Protein AF-A0AAP0PGC3-F1 (afdb_monomer_lite)

InterPro domains:
  IPR021715 Pre-mRNA-splicing factor SLU7 domain [PF11708] (1-62)
  IPR039974 Pre-mRNA-splicing factor SLU7 [PTHR12942] (1-181)

Sequence (193 aa):
MEKYDNAAAGKNLPQELLLGQTEREVEYDRAGRIIKGQEMLLPRSKYEEDVYINNHTTVWGSWWKDHQWGYKCCKQLIRNSYCTGTAGIEAAEAATDLMKANIARKEATEDNVAPVENKNLATWGSEVPEDLVLDPKKLTESLWKEDERRREERDERKRKYNVKWNDEVTAEDVEAYRMKRIHHDDPMKEFLN

Organism: NCBI:txid152367

Structure (mmCIF, N/CA/C/O backbone):
data_AF-A0AAP0PGC3-F1
#
_entry.id   AF-A0AAP0PGC3-F1
#
loop_
_atom_site.group_PDB
_atom_site.id
_atom_site.type_symbol
_atom_site.label_atom_id
_atom_site.label_alt_id
_atom_site.label_comp_id
_atom_site.label_asym_id
_atom_site.label_entity_id
_atom_site.label_seq_id
_atom_site.pdbx_PDB_ins_code
_atom_site.Cartn_x
_atom_site.Cartn_y
_atom_site.Cartn_z
_atom_site.occupancy
_atom_site.B_iso_or_equiv
_atom_site.auth_seq_id
_atom_site.auth_comp_id
_atom_site.auth_asym_id
_atom_site.auth_atom_id
_atom_site.pdbx_PDB_model_num
ATOM 1 N N . MET A 1 1 ? 6.251 -15.459 39.721 1.00 44.47 1 MET A N 1
ATOM 2 C CA . MET A 1 1 ? 6.133 -15.523 38.245 1.00 44.47 1 MET A CA 1
ATOM 3 C C . MET A 1 1 ? 4.714 -15.194 37.756 1.00 44.47 1 MET A C 1
ATOM 5 O O . MET A 1 1 ? 4.505 -15.150 36.559 1.00 44.47 1 MET A O 1
ATOM 9 N N . GLU A 1 2 ? 3.775 -14.865 38.654 1.00 51.06 2 GLU A N 1
ATOM 10 C CA . GLU A 1 2 ? 2.357 -14.552 38.371 1.00 51.06 2 GLU A CA 1
ATOM 11 C C . GLU A 1 2 ? 2.098 -13.112 37.890 1.00 51.06 2 GLU A C 1
ATOM 13 O O . GLU A 1 2 ? 0.958 -12.690 37.771 1.00 51.06 2 GLU A O 1
ATOM 18 N N . LYS A 1 3 ? 3.150 -12.318 37.656 1.00 50.19 3 LYS A N 1
ATOM 19 C CA . LYS A 1 3 ? 3.027 -10.884 37.337 1.00 50.19 3 LYS A CA 1
ATOM 20 C C . LYS A 1 3 ? 2.800 -10.580 35.855 1.00 50.19 3 LYS A C 1
ATOM 22 O O . LYS A 1 3 ? 2.678 -9.413 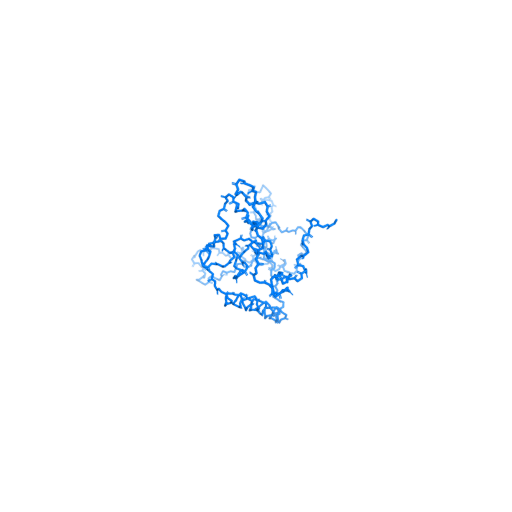35.503 1.00 50.19 3 LYS A O 1
ATOM 27 N N . TYR A 1 4 ? 2.791 -11.602 35.006 1.00 52.53 4 TYR A N 1
ATOM 28 C CA . TYR A 1 4 ? 2.569 -11.454 33.576 1.00 52.53 4 TYR A CA 1
ATOM 29 C C . TYR A 1 4 ? 1.451 -12.402 33.169 1.00 52.53 4 TYR A C 1
ATOM 31 O O . TYR A 1 4 ? 1.618 -13.621 33.215 1.00 52.53 4 TYR A O 1
ATOM 39 N N . ASP A 1 5 ? 0.307 -11.824 32.816 1.00 55.09 5 ASP A N 1
ATOM 40 C CA . ASP A 1 5 ? -0.833 -12.561 32.291 1.00 55.09 5 ASP A CA 1
ATOM 41 C C . ASP A 1 5 ? -0.419 -13.298 31.012 1.00 55.09 5 ASP A C 1
ATOM 43 O O . ASP A 1 5 ? -0.001 -12.701 30.016 1.00 55.09 5 ASP A O 1
ATOM 47 N N . ASN A 1 6 ? -0.514 -14.628 31.039 1.00 56.88 6 ASN A N 1
ATOM 48 C CA . ASN A 1 6 ? -0.280 -15.464 29.869 1.00 56.88 6 ASN A CA 1
ATOM 49 C C . ASN A 1 6 ? -1.463 -15.313 28.904 1.00 56.88 6 ASN A C 1
ATOM 51 O O . ASN A 1 6 ? -2.516 -15.910 29.114 1.00 56.88 6 ASN A O 1
ATOM 55 N N . ALA A 1 7 ? -1.270 -14.590 27.797 1.00 59.22 7 ALA A N 1
ATOM 56 C CA . ALA A 1 7 ? -2.276 -14.413 26.739 1.00 59.22 7 ALA A CA 1
ATOM 57 C C . ALA A 1 7 ? -2.746 -15.729 26.070 1.00 59.22 7 ALA A C 1
ATOM 59 O O . ALA A 1 7 ? -3.712 -15.722 25.310 1.00 59.22 7 ALA A O 1
ATOM 60 N N . ALA A 1 8 ? -2.065 -16.851 26.338 1.00 57.59 8 ALA A N 1
ATOM 61 C CA . ALA A 1 8 ? -2.417 -18.194 25.872 1.00 57.59 8 ALA A CA 1
ATOM 62 C C . ALA A 1 8 ? -3.350 -18.967 26.828 1.00 57.59 8 ALA A C 1
ATOM 64 O O . ALA A 1 8 ? -3.854 -20.026 26.454 1.00 57.59 8 ALA A O 1
ATOM 65 N N . ALA A 1 9 ? -3.581 -18.478 28.052 1.00 64.12 9 ALA A N 1
ATOM 66 C CA . ALA A 1 9 ? -4.574 -19.070 28.939 1.00 64.12 9 ALA A CA 1
ATOM 67 C C . ALA A 1 9 ? -5.975 -18.775 28.377 1.00 64.12 9 ALA A C 1
ATOM 69 O O . ALA A 1 9 ? -6.323 -17.622 28.121 1.00 64.12 9 ALA A O 1
ATOM 70 N N . GLY A 1 10 ? -6.769 -19.822 28.138 1.00 65.56 10 GLY A N 1
ATOM 71 C CA . GLY A 1 10 ? -8.147 -19.672 27.675 1.00 65.56 10 GLY A CA 1
ATOM 72 C C . GLY A 1 10 ? -8.950 -18.773 28.619 1.00 65.56 10 GLY A C 1
ATOM 73 O O . GLY A 1 10 ? -8.696 -18.741 29.822 1.00 65.56 10 GLY A O 1
ATOM 74 N N . LYS A 1 11 ? -9.918 -18.026 28.077 1.00 68.00 11 LYS A N 1
ATOM 75 C CA . LYS A 1 11 ? -10.810 -17.193 28.893 1.00 68.00 11 LYS A CA 1
ATOM 76 C C . LYS A 1 11 ? -11.525 -18.096 29.897 1.00 68.00 11 LYS A C 1
ATOM 78 O O . LYS A 1 11 ? -12.325 -18.938 29.492 1.00 68.00 11 LYS A O 1
ATOM 83 N N . ASN A 1 12 ? -11.226 -17.926 31.183 1.00 73.69 12 ASN A N 1
ATOM 84 C CA . ASN A 1 12 ? -11.937 -18.637 32.237 1.00 73.69 12 ASN A CA 1
ATOM 85 C C . ASN A 1 12 ? -13.420 -18.273 32.140 1.00 73.69 12 ASN A C 1
ATOM 87 O O . ASN A 1 12 ? -13.772 -17.093 32.056 1.00 73.69 12 ASN A O 1
ATOM 91 N N . LEU A 1 13 ? -14.277 -19.293 32.093 1.00 75.44 13 LEU A N 1
ATOM 92 C CA . LEU A 1 13 ? -15.720 -19.092 32.106 1.00 75.44 13 LEU A CA 1
ATOM 93 C C . LEU A 1 13 ? -16.095 -18.317 33.376 1.00 75.44 13 LEU A C 1
ATOM 95 O O . LEU A 1 13 ? -15.505 -18.569 34.432 1.00 75.44 13 LEU A O 1
ATOM 99 N N . PRO A 1 14 ? -17.045 -17.371 33.291 1.00 75.50 14 PRO A N 1
ATOM 100 C CA . PRO A 1 14 ? -17.459 -16.622 34.464 1.00 75.50 14 PRO A CA 1
ATOM 101 C C . PRO A 1 14 ? -17.998 -17.595 35.515 1.00 75.50 14 PRO A C 1
ATOM 103 O O . PRO A 1 14 ? -18.684 -18.569 35.195 1.00 75.50 14 PRO A O 1
ATOM 106 N N . GLN A 1 15 ? -17.672 -17.328 36.776 1.00 72.75 15 GLN A N 1
ATOM 107 C CA . GLN A 1 15 ? -17.947 -18.241 37.885 1.00 72.75 15 GLN A CA 1
ATOM 108 C C . GLN A 1 15 ? -19.444 -18.556 38.046 1.00 72.75 15 GLN A C 1
ATOM 110 O O . GLN A 1 15 ? -19.791 -19.647 38.479 1.00 72.75 15 GLN A O 1
ATOM 115 N N . GLU A 1 16 ? -20.323 -17.656 37.606 1.00 76.00 16 GLU A N 1
ATOM 116 C CA . GLU A 1 16 ? -21.779 -17.852 37.548 1.00 76.00 16 GLU A CA 1
ATOM 117 C C . GLU A 1 16 ? -22.187 -19.006 36.623 1.00 76.00 16 GLU A C 1
ATOM 119 O O . GLU A 1 16 ? -23.030 -19.824 36.981 1.00 76.00 16 GLU A O 1
ATOM 124 N N . LEU A 1 17 ? -21.548 -19.121 35.453 1.00 77.81 17 LEU A N 1
ATOM 125 C CA . LEU A 1 17 ? -21.771 -20.227 34.515 1.00 77.81 17 LEU A CA 1
ATOM 126 C C . LEU A 1 17 ? -21.176 -21.536 35.035 1.00 77.81 17 LEU A C 1
ATOM 128 O O . LEU A 1 17 ? -21.732 -22.600 34.780 1.00 77.81 17 LEU A O 1
ATOM 132 N N . LEU A 1 18 ? -20.056 -21.461 35.759 1.00 79.50 18 LEU A N 1
ATOM 133 C CA . LEU A 1 18 ? -19.415 -22.631 36.359 1.00 79.50 18 LEU A CA 1
ATOM 134 C C . LEU A 1 18 ? -20.246 -23.199 37.520 1.00 79.50 18 LEU A C 1
ATOM 136 O O . LEU A 1 18 ? -20.369 -24.413 37.656 1.00 79.50 18 LEU A O 1
ATOM 140 N N . LEU A 1 19 ? -20.787 -22.319 38.366 1.00 80.44 19 LEU A N 1
ATOM 141 C CA . LEU A 1 19 ? -21.461 -22.678 39.613 1.00 80.44 19 LEU A CA 1
ATOM 142 C C . LEU A 1 19 ? -22.989 -22.782 39.460 1.00 80.44 19 LEU A C 1
ATOM 144 O O . LEU A 1 19 ? -23.656 -23.281 40.362 1.00 80.44 19 LEU A O 1
ATOM 148 N N . GLY A 1 20 ? -23.550 -22.321 38.334 1.00 82.81 20 GLY A N 1
ATOM 149 C CA . GLY A 1 20 ? -24.993 -22.328 38.068 1.00 82.81 20 GLY A CA 1
ATOM 150 C C . GLY A 1 20 ? -25.798 -21.420 39.003 1.00 82.81 20 GLY A C 1
ATOM 151 O O . GLY A 1 20 ? -27.013 -21.568 39.108 1.00 82.81 20 GLY A O 1
ATOM 152 N N . GLN A 1 21 ? -25.125 -20.508 39.705 1.00 82.88 21 GLN A N 1
ATOM 153 C CA . GLN A 1 21 ? -25.721 -19.577 40.656 1.00 82.88 21 GLN A CA 1
ATOM 154 C C . GLN A 1 21 ? -25.798 -18.187 40.025 1.00 82.88 21 GLN A C 1
ATOM 156 O O . GLN A 1 21 ? -24.807 -17.688 39.493 1.00 82.88 21 GLN A O 1
ATOM 161 N N . THR A 1 22 ? -26.974 -17.562 40.096 1.00 79.56 22 THR A N 1
ATOM 162 C CA . THR A 1 22 ? -27.217 -16.195 39.598 1.00 79.56 22 THR A CA 1
ATOM 163 C C . THR A 1 22 ? -27.162 -15.139 40.701 1.00 79.56 22 THR A C 1
ATOM 165 O O . THR A 1 22 ? -27.243 -13.947 40.418 1.00 79.56 22 THR A O 1
ATOM 168 N N . GLU A 1 23 ? -27.078 -15.558 41.963 1.00 81.00 23 GLU A N 1
ATOM 169 C CA . GLU A 1 23 ? -27.060 -14.664 43.119 1.00 81.00 23 GLU A CA 1
ATOM 170 C C . GLU A 1 23 ? -25.621 -14.271 43.459 1.00 81.00 23 GLU A C 1
ATOM 172 O O . GLU A 1 23 ? -24.737 -15.122 43.564 1.00 81.00 23 GLU A O 1
ATOM 177 N N . ARG A 1 24 ? -25.384 -12.970 43.652 1.00 76.19 24 ARG A N 1
ATOM 178 C CA . ARG A 1 24 ? -24.118 -12.452 44.175 1.00 76.19 24 ARG A CA 1
ATOM 179 C C . ARG A 1 24 ? -24.321 -11.919 45.577 1.00 76.19 24 ARG A C 1
ATOM 181 O O . ARG A 1 24 ? -25.131 -11.022 45.798 1.00 76.19 24 ARG A O 1
ATOM 188 N N . GLU A 1 25 ? -23.546 -12.453 46.506 1.00 81.38 25 GLU A N 1
ATOM 189 C CA . GLU A 1 25 ? -23.506 -11.968 47.877 1.00 81.38 25 GLU A CA 1
ATOM 190 C C . GLU A 1 25 ? -22.765 -10.624 47.942 1.00 81.38 25 GLU A C 1
ATOM 192 O O . GLU A 1 25 ? -21.624 -10.500 47.486 1.00 81.38 25 GLU A O 1
ATOM 197 N N . VAL A 1 26 ? -23.426 -9.611 48.509 1.00 87.62 26 VAL A N 1
ATOM 198 C CA . VAL A 1 26 ? -22.846 -8.295 48.796 1.00 87.62 26 VAL A CA 1
ATOM 199 C C . VAL A 1 26 ? -22.901 -8.088 50.303 1.00 87.62 26 VAL A C 1
ATOM 201 O O . VAL A 1 26 ? -23.979 -7.996 50.889 1.00 87.62 26 VAL A O 1
ATOM 204 N N . GLU A 1 27 ? -21.737 -8.029 50.940 1.00 88.06 27 GLU A N 1
ATOM 205 C CA . GLU A 1 27 ? -21.638 -7.830 52.386 1.00 88.06 27 GLU A CA 1
ATOM 206 C C . GLU A 1 27 ? -21.577 -6.325 52.691 1.00 88.06 27 GLU A C 1
ATOM 208 O O . GLU A 1 27 ? -20.737 -5.602 52.141 1.00 88.06 27 GLU A O 1
ATOM 213 N N . TYR A 1 28 ? -22.449 -5.853 53.587 1.00 87.62 28 TYR A N 1
ATOM 214 C CA . TYR A 1 28 ? -22.519 -4.452 54.010 1.00 87.62 28 TYR A CA 1
ATOM 215 C C . TYR A 1 28 ? -21.972 -4.266 55.431 1.00 87.62 28 TYR A C 1
ATOM 217 O O . TYR A 1 28 ? -22.284 -5.026 56.346 1.00 87.62 28 TYR A O 1
ATOM 225 N N . ASP A 1 29 ? -21.201 -3.200 55.627 1.00 88.38 29 ASP A N 1
ATOM 226 C CA . ASP A 1 29 ? -20.835 -2.664 56.937 1.00 88.38 29 ASP A CA 1
ATOM 227 C C . ASP A 1 29 ? -22.096 -2.198 57.691 1.00 88.38 29 ASP A C 1
ATOM 229 O O . ASP A 1 29 ? -23.115 -1.864 57.084 1.00 88.38 29 ASP A O 1
ATOM 233 N N . ARG A 1 30 ? -22.019 -2.057 59.019 1.00 86.12 30 ARG A N 1
ATOM 234 C CA . ARG A 1 30 ? -23.108 -1.507 59.853 1.00 86.12 30 ARG A CA 1
ATOM 235 C C . ARG A 1 30 ? -23.523 -0.092 59.422 1.00 86.12 30 ARG A C 1
ATOM 237 O O . ARG A 1 30 ? -24.641 0.335 59.693 1.00 86.12 30 ARG A O 1
ATOM 244 N N . ALA A 1 31 ? -22.622 0.625 58.751 1.00 88.88 31 ALA A N 1
ATOM 245 C CA . ALA A 1 31 ? -22.853 1.938 58.151 1.00 88.88 31 ALA A CA 1
ATOM 246 C C . ALA A 1 31 ? -23.404 1.889 56.705 1.00 88.88 31 ALA A C 1
ATOM 248 O O . ALA A 1 31 ? -23.543 2.936 56.080 1.00 88.88 31 ALA A O 1
ATOM 249 N N . GLY A 1 32 ? -23.678 0.702 56.149 1.00 86.19 32 GLY A N 1
ATOM 250 C CA . GLY A 1 32 ? -24.209 0.514 54.794 1.00 86.19 32 GLY A CA 1
ATOM 251 C C . GLY A 1 32 ? -23.176 0.595 53.662 1.00 86.19 32 GLY A C 1
ATOM 252 O O . GLY A 1 32 ? -23.555 0.643 52.496 1.00 86.19 32 GLY A O 1
ATOM 25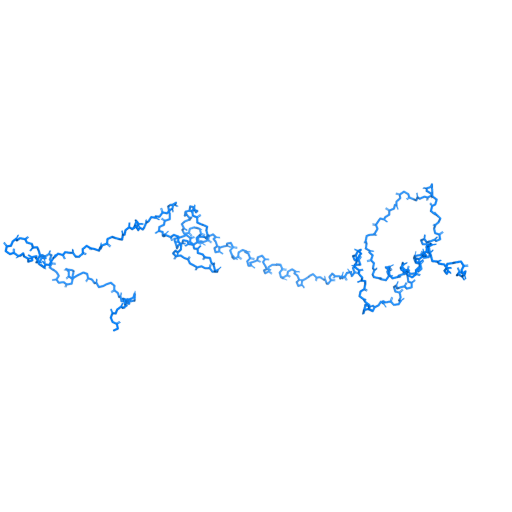3 N N . ARG A 1 33 ? -21.871 0.617 53.968 1.00 84.62 33 ARG A N 1
ATOM 254 C CA . ARG A 1 33 ? -20.802 0.568 52.951 1.00 84.62 33 ARG A CA 1
ATOM 255 C C . ARG A 1 33 ? -20.546 -0.869 52.520 1.00 84.62 33 ARG A C 1
ATOM 257 O O . ARG A 1 33 ? -20.500 -1.751 53.366 1.00 84.62 33 ARG A O 1
ATOM 264 N N . ILE A 1 34 ? -20.337 -1.094 51.230 1.00 85.44 34 ILE A N 1
ATOM 265 C CA . ILE A 1 34 ? -20.052 -2.427 50.695 1.00 85.44 34 ILE A CA 1
ATOM 266 C C . ILE A 1 34 ? -18.613 -2.812 51.063 1.00 85.44 34 ILE A C 1
ATOM 268 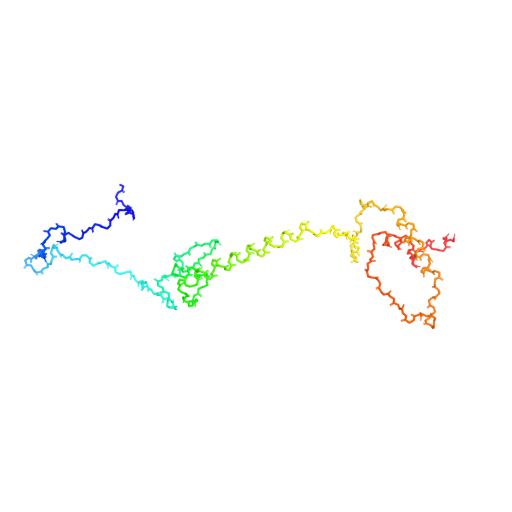O O . ILE A 1 34 ? -17.680 -2.073 50.758 1.00 85.44 34 ILE A O 1
ATOM 272 N N . ILE A 1 35 ? -18.437 -3.950 51.734 1.00 82.88 35 ILE A N 1
ATOM 273 C CA . ILE A 1 35 ? -17.122 -4.494 52.114 1.00 82.88 35 ILE A CA 1
ATOM 274 C C . ILE A 1 35 ? -16.669 -5.536 51.086 1.00 82.88 35 ILE A C 1
ATOM 276 O O . ILE A 1 35 ? -15.490 -5.610 50.742 1.00 82.88 35 ILE A O 1
ATOM 280 N N . LYS A 1 36 ? -17.611 -6.333 50.573 1.00 80.56 36 LYS A N 1
ATOM 281 C CA . LYS A 1 36 ? -17.343 -7.467 49.688 1.00 80.56 36 LYS A CA 1
ATOM 282 C C . LYS A 1 36 ? -18.444 -7.584 48.642 1.00 80.56 36 LYS A C 1
ATOM 284 O O . LYS A 1 36 ? -19.594 -7.259 48.918 1.00 80.56 36 LYS A O 1
ATOM 289 N N . GLY A 1 37 ? -18.080 -8.031 47.444 1.00 76.19 37 GLY A N 1
ATOM 290 C CA . GLY A 1 37 ? -19.014 -8.167 46.322 1.00 76.19 37 GLY A CA 1
ATOM 291 C C . GLY A 1 37 ? -19.175 -6.901 45.475 1.00 76.19 37 GLY A C 1
ATOM 292 O O . GLY A 1 37 ? -19.947 -6.910 44.520 1.00 76.19 37 GLY A O 1
ATOM 293 N N . GLN A 1 38 ? -18.431 -5.826 45.766 1.00 75.31 38 GLN A N 1
ATOM 294 C CA . GLN A 1 38 ? -18.362 -4.689 44.852 1.00 75.31 38 GLN A CA 1
ATOM 295 C C . GLN A 1 38 ? -17.578 -5.093 43.601 1.00 75.31 38 GLN A C 1
ATOM 297 O O . GLN A 1 38 ? -16.406 -5.463 43.691 1.00 75.31 38 GLN A O 1
ATOM 302 N N . GLU A 1 39 ? -18.224 -5.019 42.435 1.00 70.56 39 GLU A N 1
ATOM 303 C CA . GLU A 1 39 ? -17.529 -5.195 41.165 1.00 70.56 39 GLU A CA 1
ATOM 304 C C . GLU A 1 39 ? -16.403 -4.168 41.068 1.00 70.56 39 GLU A C 1
ATOM 306 O O . GLU A 1 39 ? -16.617 -2.956 41.194 1.00 70.56 39 GLU A O 1
ATOM 311 N N . MET A 1 40 ? -15.185 -4.660 40.853 1.00 72.00 40 MET A N 1
ATOM 312 C CA . MET A 1 40 ? -14.070 -3.794 40.523 1.00 72.00 40 MET A CA 1
ATOM 313 C C . MET A 1 40 ? -14.330 -3.172 39.155 1.00 72.00 40 MET A C 1
ATOM 315 O O . MET A 1 40 ? -14.096 -3.793 38.120 1.00 72.00 40 MET A O 1
ATOM 319 N N . LEU A 1 41 ? -14.806 -1.929 39.151 1.00 73.31 41 LEU A N 1
ATOM 320 C CA . LEU A 1 41 ? -14.803 -1.112 37.949 1.00 73.31 41 LEU A CA 1
ATOM 321 C C . LEU A 1 41 ? -13.344 -0.909 37.536 1.00 73.31 41 LEU A C 1
ATOM 323 O O . LEU A 1 41 ? -12.560 -0.331 38.290 1.00 73.31 41 LEU A O 1
ATOM 327 N N . LEU A 1 42 ? -12.980 -1.400 36.350 1.00 77.31 42 LEU A N 1
ATOM 328 C CA . LEU A 1 42 ? -11.688 -1.108 35.737 1.00 77.31 42 LEU A CA 1
ATOM 329 C C . LEU A 1 42 ? -11.559 0.419 35.617 1.00 77.31 42 LEU A C 1
ATOM 331 O O . LEU A 1 42 ? -12.376 1.039 34.926 1.00 77.31 42 LEU A O 1
ATOM 335 N N . PRO A 1 43 ? -10.589 1.048 36.306 1.00 79.56 43 PRO A N 1
ATOM 336 C CA . PRO A 1 43 ? -10.418 2.488 36.237 1.00 79.56 43 PRO A CA 1
ATOM 337 C C . PRO A 1 43 ? -10.116 2.883 34.794 1.00 79.56 43 PRO A C 1
ATOM 339 O O . PRO A 1 43 ? -9.144 2.406 34.211 1.00 79.56 43 PRO A O 1
ATOM 342 N N . ARG A 1 44 ? -10.939 3.762 34.216 1.00 79.31 44 ARG A N 1
ATOM 343 C CA . ARG A 1 44 ? -10.628 4.367 32.919 1.00 79.31 44 ARG A CA 1
ATOM 344 C C . ARG A 1 44 ? -9.380 5.230 33.064 1.00 79.31 44 ARG A C 1
ATOM 346 O O . ARG A 1 44 ? -9.249 5.967 34.045 1.00 79.31 44 ARG A O 1
ATOM 353 N N . SER A 1 45 ? -8.465 5.139 32.104 1.00 83.56 45 SER A N 1
ATOM 354 C CA . SER A 1 45 ? -7.312 6.031 32.083 1.00 83.56 45 SER A CA 1
ATOM 355 C C . SER A 1 45 ? -7.753 7.477 31.799 1.00 83.56 45 SER A C 1
ATOM 357 O O . SER A 1 45 ? -8.888 7.750 31.409 1.00 83.56 45 SER A O 1
ATOM 359 N N . LYS A 1 46 ? -6.857 8.441 32.046 1.00 86.44 46 LYS A N 1
ATOM 360 C CA . LYS A 1 46 ? -7.118 9.880 31.845 1.00 86.44 46 LYS A CA 1
ATOM 361 C C . LYS A 1 46 ? -7.464 10.229 30.389 1.00 86.44 46 LYS A C 1
ATOM 363 O O . LYS A 1 46 ? -8.045 11.284 30.144 1.00 86.44 46 LYS A O 1
ATOM 368 N N . TYR A 1 47 ? -7.053 9.394 29.441 1.00 81.44 47 TYR A N 1
ATOM 369 C CA . TYR A 1 47 ? -7.226 9.631 28.016 1.00 81.44 47 TYR A CA 1
ATOM 370 C C . TYR A 1 47 ? -8.360 8.763 27.486 1.00 81.44 47 TYR A C 1
ATOM 372 O O . TYR A 1 47 ? -8.539 7.633 27.929 1.00 81.44 47 TYR A O 1
ATOM 380 N N . GLU A 1 48 ? -9.127 9.298 26.540 1.00 77.38 48 GLU A N 1
ATOM 381 C CA . GLU A 1 48 ? -10.152 8.523 25.849 1.00 77.38 48 GLU A CA 1
ATOM 382 C C . GLU A 1 48 ? -9.473 7.407 25.050 1.00 77.38 48 GLU A C 1
ATOM 384 O O . GLU A 1 48 ? -8.740 7.648 24.089 1.00 77.38 48 GLU A O 1
ATOM 389 N N . GLU A 1 49 ? -9.668 6.177 25.510 1.00 75.88 49 GLU A N 1
ATOM 390 C CA . GLU A 1 49 ? -9.223 4.974 24.820 1.00 75.88 49 GLU A CA 1
ATOM 391 C C . GLU A 1 49 ? -10.164 4.681 23.643 1.00 75.88 49 GLU A C 1
ATOM 393 O O . GLU A 1 49 ? -11.296 5.165 23.597 1.00 75.88 49 GLU A O 1
ATOM 398 N N . ASP A 1 50 ? -9.683 3.910 22.667 1.00 76.88 50 ASP A N 1
ATOM 399 C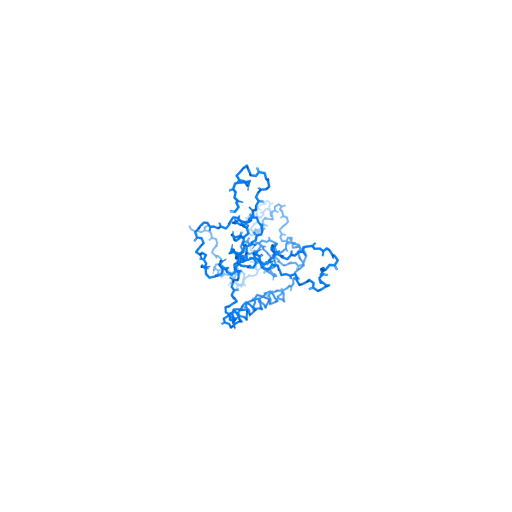 CA . ASP A 1 50 ? -10.491 3.444 21.530 1.00 76.88 50 ASP A CA 1
ATOM 400 C C . ASP A 1 50 ? -11.087 4.543 20.627 1.00 76.88 50 ASP A C 1
ATOM 402 O O . ASP A 1 50 ? -12.107 4.352 19.964 1.00 76.88 50 ASP A O 1
ATOM 406 N N . VAL A 1 51 ? -10.412 5.691 20.517 1.00 80.19 51 VAL A N 1
ATOM 407 C CA . VAL A 1 51 ? -10.760 6.708 19.514 1.00 80.19 51 VAL A CA 1
ATOM 408 C C . VAL A 1 51 ? -10.309 6.236 18.132 1.00 80.19 51 VAL A C 1
ATOM 410 O O . VAL A 1 51 ? -9.148 6.386 17.734 1.00 80.19 51 VAL A O 1
ATOM 413 N N . TYR A 1 52 ? -11.240 5.654 17.379 1.00 85.88 52 TYR A N 1
ATOM 414 C CA . TYR A 1 52 ? -10.982 5.228 16.011 1.00 85.88 52 TYR A CA 1
ATOM 415 C C . TYR A 1 52 ? -11.198 6.365 15.014 1.00 85.88 52 TYR A C 1
ATOM 417 O O . TYR A 1 52 ? -12.245 7.005 14.954 1.00 85.88 52 TYR A O 1
ATOM 425 N N . ILE A 1 53 ? -10.184 6.600 14.190 1.00 86.56 53 ILE A N 1
ATOM 426 C CA . ILE A 1 53 ? -10.206 7.629 13.151 1.00 86.56 53 ILE A CA 1
ATOM 427 C C . ILE A 1 53 ? -10.811 7.016 11.883 1.00 86.56 53 ILE A C 1
ATOM 429 O O . ILE A 1 53 ? -10.518 5.867 11.577 1.00 86.56 53 ILE A O 1
ATOM 433 N N . ASN A 1 54 ? -11.624 7.764 11.131 1.00 85.12 54 ASN A N 1
ATOM 434 C CA . ASN A 1 54 ? -12.050 7.439 9.757 1.00 85.12 54 ASN A CA 1
ATOM 435 C C . ASN A 1 54 ? -12.562 5.999 9.534 1.00 85.12 54 ASN A C 1
ATOM 437 O O . ASN A 1 54 ? -12.192 5.337 8.560 1.00 85.12 54 ASN A O 1
ATOM 441 N N . ASN A 1 55 ? -13.447 5.540 10.428 1.00 87.31 55 ASN A N 1
ATOM 442 C CA . ASN A 1 55 ? -14.132 4.241 10.361 1.00 87.31 55 ASN A CA 1
ATOM 443 C C . ASN A 1 55 ? -13.193 3.016 10.417 1.00 87.31 55 ASN A C 1
ATOM 445 O O . ASN A 1 55 ? -13.513 1.939 9.915 1.00 87.31 55 ASN A O 1
ATOM 449 N N . HIS A 1 56 ? -12.010 3.183 11.010 1.00 89.00 56 HIS A N 1
ATOM 450 C CA . HIS A 1 56 ? -11.163 2.061 11.415 1.00 89.00 56 HIS A CA 1
ATOM 451 C C . HIS A 1 56 ? -11.741 1.378 12.664 1.00 89.00 56 HIS A C 1
ATOM 453 O O . HIS A 1 56 ? -12.466 1.997 13.432 1.00 89.00 56 HIS A O 1
ATOM 459 N N . THR A 1 57 ? -11.418 0.102 12.893 1.00 89.56 57 THR A N 1
ATOM 460 C CA . THR A 1 57 ? -11.796 -0.627 14.129 1.00 89.56 57 THR A CA 1
ATOM 461 C C . THR A 1 57 ? -10.626 -0.802 15.093 1.00 89.56 57 THR A C 1
ATOM 463 O O . THR A 1 57 ? -10.748 -1.430 16.139 1.00 89.56 57 THR A O 1
ATOM 466 N N . THR A 1 58 ? -9.453 -0.296 14.713 1.00 89.75 58 THR A N 1
ATOM 467 C CA . THR A 1 58 ? -8.213 -0.421 15.479 1.00 89.75 58 THR A CA 1
ATOM 468 C C . THR A 1 58 ? -7.463 0.898 15.448 1.00 89.75 58 THR A C 1
ATOM 470 O O . THR A 1 58 ? -7.538 1.638 14.466 1.00 89.75 58 THR A O 1
ATOM 473 N N . VAL A 1 59 ? -6.735 1.202 16.519 1.00 90.50 59 VAL A N 1
ATOM 474 C CA . VAL A 1 59 ? -5.944 2.433 16.624 1.00 90.50 59 VAL A CA 1
ATOM 475 C C . VAL A 1 59 ? -4.732 2.368 15.687 1.00 90.50 59 VAL A C 1
ATOM 477 O O . VAL A 1 59 ? -4.211 1.293 15.376 1.00 90.50 59 VAL A O 1
ATOM 480 N N . TRP A 1 60 ? -4.274 3.527 15.219 1.00 89.75 60 TRP A N 1
ATOM 481 C CA . TRP A 1 60 ? -3.027 3.651 14.464 1.00 89.75 60 TRP A CA 1
ATOM 482 C C . TRP A 1 60 ? -1.835 3.115 15.271 1.00 89.75 60 TRP A C 1
ATOM 484 O O . TRP A 1 60 ? -1.689 3.455 16.441 1.00 89.75 60 TRP A O 1
ATOM 494 N N . GLY A 1 61 ? -0.975 2.304 14.652 1.00 90.62 61 GLY A N 1
ATOM 495 C CA . GLY A 1 61 ? 0.143 1.644 15.341 1.00 90.62 61 GLY A CA 1
ATOM 496 C C . GLY A 1 61 ? -0.199 0.259 15.898 1.00 90.62 61 GLY A C 1
ATOM 497 O O . GLY A 1 61 ? 0.659 -0.407 16.462 1.00 90.62 61 GLY A O 1
ATOM 498 N N . SER A 1 62 ? -1.429 -0.218 15.693 1.00 91.06 62 SER A N 1
ATOM 499 C CA . SER A 1 62 ? -1.822 -1.600 16.005 1.00 91.06 62 SER A CA 1
ATOM 500 C C . SER A 1 62 ? -1.222 -2.649 15.055 1.00 91.06 62 SER A C 1
ATOM 502 O O . SER A 1 62 ? -1.348 -3.848 15.311 1.00 91.06 62 SER A O 1
ATOM 504 N N . TRP A 1 63 ? -0.585 -2.222 13.960 1.00 92.00 63 TRP A N 1
ATOM 505 C CA . TRP A 1 63 ? 0.054 -3.076 12.960 1.00 92.00 63 TRP A CA 1
ATOM 506 C C . TRP A 1 63 ? 1.448 -2.559 12.598 1.00 92.00 63 TRP A C 1
ATOM 508 O O . TRP A 1 63 ? 1.640 -1.351 12.475 1.00 92.00 63 TRP A O 1
ATOM 518 N N . TRP A 1 64 ? 2.399 -3.470 12.393 1.00 92.75 64 TRP A N 1
ATOM 519 C CA . TRP A 1 64 ? 3.777 -3.170 11.998 1.00 92.75 64 TRP A CA 1
ATOM 520 C C . TRP A 1 64 ? 4.215 -4.104 10.874 1.00 92.75 64 TRP A C 1
ATOM 522 O O . TRP A 1 64 ? 4.044 -5.320 10.978 1.00 92.75 64 TRP A O 1
ATOM 532 N N . LYS A 1 65 ? 4.786 -3.543 9.808 1.00 90.62 65 LYS A N 1
ATOM 533 C CA . LYS A 1 65 ? 5.393 -4.297 8.706 1.00 90.62 65 LYS A CA 1
ATOM 534 C C . LYS A 1 65 ? 6.487 -3.450 8.058 1.00 90.62 65 LYS A C 1
ATOM 536 O O . LYS A 1 65 ? 6.289 -2.256 7.883 1.00 90.62 65 LYS A O 1
ATOM 541 N N . ASP A 1 66 ? 7.621 -4.058 7.711 1.00 90.69 66 ASP A N 1
ATOM 542 C CA . ASP A 1 66 ? 8.701 -3.441 6.920 1.00 90.69 66 ASP A CA 1
ATOM 543 C C . ASP A 1 66 ? 9.101 -2.025 7.382 1.00 90.69 66 ASP A C 1
ATOM 545 O O . ASP A 1 66 ? 9.190 -1.092 6.591 1.00 90.69 66 ASP A O 1
ATOM 549 N N . HIS A 1 67 ? 9.349 -1.859 8.685 1.00 92.38 67 HIS A N 1
ATOM 550 C CA . HIS A 1 67 ? 9.716 -0.577 9.307 1.00 92.38 67 HIS A CA 1
ATOM 551 C C . HIS A 1 67 ? 8.630 0.512 9.285 1.00 92.38 67 HIS A C 1
ATOM 553 O O . HIS A 1 67 ? 8.921 1.691 9.495 1.00 92.38 67 HIS A O 1
ATOM 559 N N . GLN A 1 68 ? 7.373 0.133 9.067 1.00 93.50 68 GLN A N 1
ATOM 560 C CA . GLN A 1 68 ? 6.251 1.056 8.991 1.00 93.50 68 GLN A CA 1
ATOM 561 C C . GLN A 1 68 ? 5.088 0.612 9.884 1.00 93.50 68 GLN A C 1
ATOM 563 O O . GLN A 1 68 ? 4.737 -0.568 9.972 1.00 93.50 68 GLN A O 1
ATOM 568 N N . TRP A 1 69 ? 4.478 1.593 10.555 1.00 93.75 69 TRP A N 1
ATOM 569 C CA . TRP A 1 69 ? 3.286 1.406 11.380 1.00 93.75 69 TRP A CA 1
ATOM 570 C C . TRP A 1 69 ? 2.019 1.595 10.548 1.00 93.75 69 TRP A C 1
ATOM 572 O O . TRP A 1 69 ? 1.978 2.416 9.634 1.00 93.75 69 TRP A O 1
ATOM 582 N N . GLY A 1 70 ? 0.968 0.863 10.901 1.00 93.25 70 GLY A N 1
ATOM 583 C CA . GLY A 1 70 ? -0.323 0.928 10.235 1.00 93.25 70 GLY A CA 1
ATOM 584 C C . GLY A 1 70 ? -1.493 0.546 11.136 1.00 93.25 70 GLY A C 1
ATOM 585 O O . GLY A 1 70 ? -1.354 0.385 12.353 1.00 93.25 70 GLY A O 1
ATOM 586 N N . TYR A 1 71 ? -2.660 0.393 10.516 1.00 92.94 71 TYR A N 1
ATOM 587 C CA . TYR A 1 71 ? -3.881 -0.094 11.163 1.00 92.94 71 TYR A CA 1
ATOM 588 C C . TYR A 1 71 ? -4.017 -1.614 11.017 1.00 92.94 71 TYR A C 1
ATOM 590 O O . TYR A 1 71 ? -3.884 -2.135 9.912 1.00 92.94 71 TYR A O 1
ATOM 598 N N . LYS A 1 72 ? -4.356 -2.341 12.086 1.00 91.81 72 LYS A N 1
ATOM 599 C CA . LYS A 1 72 ? -4.543 -3.805 12.042 1.00 91.81 72 LYS A CA 1
ATOM 600 C C . LYS A 1 72 ? -5.771 -4.237 11.241 1.00 91.81 72 LYS A C 1
ATOM 602 O O . LYS A 1 72 ? -5.733 -5.286 10.609 1.00 91.81 72 LYS A O 1
ATOM 607 N N . CYS A 1 73 ? -6.837 -3.441 11.235 1.00 90.12 73 CYS A N 1
ATOM 608 C CA . CYS A 1 73 ? -8.073 -3.760 10.514 1.00 90.12 73 CYS A CA 1
ATOM 609 C C . CYS A 1 73 ? -7.907 -3.824 8.990 1.00 90.12 73 CYS A C 1
ATOM 611 O O . CYS A 1 73 ? -8.443 -4.727 8.359 1.00 90.12 73 CYS A O 1
ATOM 613 N N . CYS A 1 74 ? -7.157 -2.882 8.416 1.00 89.12 74 CYS A N 1
ATOM 614 C CA . CYS A 1 74 ? -7.040 -2.696 6.967 1.00 89.12 74 CYS A CA 1
ATOM 615 C C . CYS A 1 74 ? -5.591 -2.855 6.449 1.00 89.12 74 CYS A C 1
ATOM 617 O O . CYS A 1 74 ? -5.351 -2.740 5.252 1.00 89.12 74 CYS A O 1
ATOM 619 N N . LYS A 1 75 ? -4.607 -3.078 7.340 1.00 90.25 75 LYS A N 1
ATOM 620 C CA . LYS A 1 75 ? -3.149 -3.099 7.065 1.00 90.25 75 LYS A CA 1
ATOM 621 C C . LYS A 1 75 ? -2.623 -1.856 6.320 1.00 90.25 75 LYS A C 1
ATOM 623 O O . LYS A 1 75 ? -1.548 -1.890 5.729 1.00 90.25 75 LYS A O 1
ATOM 628 N N . GLN A 1 76 ? -3.363 -0.747 6.356 1.00 89.44 76 GLN A N 1
ATOM 629 C CA . GLN A 1 76 ? -2.978 0.507 5.711 1.00 89.44 76 GLN A CA 1
ATOM 630 C C . GLN A 1 76 ? -1.858 1.202 6.485 1.00 89.44 76 GLN A C 1
ATOM 632 O O . GLN A 1 76 ? -1.908 1.298 7.711 1.00 89.44 76 GLN A O 1
ATOM 637 N N . LEU A 1 77 ? -0.893 1.734 5.735 1.00 91.56 77 LEU A N 1
ATOM 638 C CA . LEU A 1 77 ? 0.343 2.362 6.218 1.00 91.56 77 LEU A CA 1
ATOM 639 C C . LEU A 1 77 ? 0.279 3.897 6.184 1.00 91.56 77 LEU A C 1
ATOM 641 O O . LEU A 1 77 ? 1.281 4.570 6.404 1.00 91.56 77 LEU A O 1
ATOM 645 N N . ILE A 1 78 ? -0.898 4.473 5.912 1.00 90.94 78 ILE A N 1
ATOM 646 C CA . ILE A 1 78 ? -1.118 5.925 5.866 1.00 90.94 78 ILE A CA 1
ATOM 647 C C . ILE A 1 78 ? -2.073 6.324 6.988 1.00 90.94 78 ILE A C 1
ATOM 649 O O . ILE A 1 78 ? -3.217 5.861 7.036 1.00 90.94 78 ILE A O 1
ATOM 653 N N . ARG A 1 79 ? -1.618 7.215 7.873 1.00 89.50 79 ARG A N 1
ATOM 654 C CA . ARG A 1 79 ? -2.420 7.729 8.988 1.00 89.50 79 ARG A CA 1
ATOM 655 C C . ARG A 1 79 ? -3.574 8.587 8.464 1.00 89.50 79 ARG A C 1
ATOM 657 O O . ARG A 1 79 ? -3.390 9.352 7.523 1.00 89.50 79 ARG A O 1
ATOM 664 N N . ASN A 1 80 ? -4.745 8.485 9.094 1.00 89.94 80 ASN A N 1
ATOM 665 C CA . ASN A 1 80 ? -5.981 9.182 8.706 1.00 89.94 80 ASN A CA 1
ATOM 666 C C . ASN A 1 80 ? -6.527 8.794 7.314 1.00 89.94 80 ASN A C 1
ATOM 668 O O . ASN A 1 80 ? -7.355 9.514 6.760 1.00 89.94 80 ASN A O 1
ATOM 672 N N . SER A 1 81 ? -6.120 7.662 6.739 1.00 89.31 81 SER A N 1
ATOM 673 C CA . SER A 1 81 ? -6.817 7.096 5.575 1.00 89.31 81 SER A CA 1
ATOM 674 C C . SER A 1 81 ? -8.168 6.494 5.986 1.00 89.31 81 SER A C 1
ATOM 676 O O . SER A 1 81 ? -8.365 6.156 7.151 1.00 89.31 81 SER A O 1
ATOM 678 N N . TYR A 1 82 ? -9.117 6.379 5.055 1.00 91.69 82 TYR A N 1
ATOM 679 C CA . TYR A 1 82 ? -10.369 5.653 5.298 1.00 91.69 82 TYR A CA 1
ATOM 680 C C . TYR A 1 82 ? -10.124 4.143 5.244 1.00 91.69 82 TYR A C 1
ATOM 682 O O . TYR A 1 82 ? -9.395 3.667 4.365 1.00 91.69 82 TYR A O 1
ATOM 690 N N . CYS A 1 83 ? -10.747 3.390 6.155 1.00 91.50 83 CYS A N 1
ATOM 691 C CA . CYS A 1 83 ? -10.587 1.937 6.169 1.00 91.50 83 CYS A CA 1
ATOM 692 C C . CYS A 1 83 ? -11.177 1.315 4.895 1.00 91.50 83 CYS A C 1
ATOM 694 O O . CYS A 1 83 ? -12.307 1.593 4.503 1.00 91.50 83 CYS A O 1
ATOM 696 N N . THR A 1 84 ? -10.397 0.440 4.270 1.00 88.56 84 THR A N 1
ATOM 697 C CA . THR A 1 84 ? -10.730 -0.298 3.038 1.00 88.56 84 THR A CA 1
ATOM 698 C C . THR A 1 84 ? -11.277 -1.710 3.292 1.00 88.56 84 THR A C 1
ATOM 700 O O . THR A 1 84 ? -11.514 -2.468 2.356 1.00 88.56 84 THR A O 1
ATOM 703 N N . GLY A 1 85 ? -11.505 -2.072 4.555 1.00 88.94 85 GLY A N 1
ATOM 704 C CA . GLY A 1 85 ? -11.922 -3.403 4.995 1.00 88.94 85 GLY A CA 1
ATOM 705 C C . GLY A 1 85 ? -10.967 -4.529 4.580 1.00 88.94 85 GLY A C 1
ATOM 706 O O . GLY A 1 85 ? -9.779 -4.320 4.332 1.00 88.94 85 GLY A O 1
ATOM 707 N N . THR A 1 86 ? -11.519 -5.740 4.486 1.00 88.44 86 THR A N 1
ATOM 708 C CA . THR A 1 86 ? -10.819 -6.942 4.006 1.00 88.44 86 THR A CA 1
ATOM 709 C C . THR A 1 86 ? -10.435 -6.841 2.530 1.00 88.44 86 THR A C 1
ATOM 711 O O . THR A 1 86 ? -9.357 -7.290 2.153 1.00 88.44 86 THR A O 1
ATOM 714 N N . ALA A 1 87 ? -11.254 -6.163 1.720 1.00 88.88 87 ALA A N 1
ATOM 715 C CA . ALA A 1 87 ? -10.977 -5.919 0.305 1.00 88.88 87 ALA A CA 1
ATOM 716 C C . ALA A 1 87 ? -9.653 -5.161 0.091 1.00 88.88 87 ALA A C 1
ATOM 718 O O . ALA A 1 87 ? -8.931 -5.425 -0.868 1.00 88.88 87 ALA A O 1
ATOM 719 N N . GLY A 1 88 ? -9.295 -4.252 1.006 1.00 87.06 88 GLY A N 1
ATOM 720 C CA . GLY A 1 88 ? -8.013 -3.546 0.962 1.00 87.06 88 GLY A CA 1
ATOM 721 C C . GLY A 1 88 ? -6.801 -4.457 1.159 1.00 87.06 88 GLY A C 1
ATOM 722 O O . GLY A 1 88 ? -5.753 -4.220 0.561 1.00 87.06 88 GLY A O 1
ATOM 723 N N . ILE A 1 89 ? -6.944 -5.516 1.960 1.00 89.69 89 ILE A N 1
ATOM 724 C CA . ILE A 1 89 ? -5.872 -6.485 2.217 1.00 89.69 89 ILE A CA 1
ATOM 725 C C . ILE A 1 89 ? -5.648 -7.354 0.978 1.00 89.69 89 ILE A C 1
ATOM 727 O O . ILE A 1 89 ? -4.513 -7.475 0.522 1.00 89.69 89 ILE A O 1
ATOM 731 N N . GLU A 1 90 ? -6.726 -7.888 0.401 1.00 92.19 90 GLU A N 1
ATOM 732 C CA . GLU A 1 90 ? -6.672 -8.714 -0.812 1.00 92.19 90 GLU A CA 1
ATOM 733 C C . GLU A 1 90 ? -6.102 -7.930 -2.000 1.00 92.19 90 GLU A C 1
ATOM 735 O O . GLU A 1 90 ? -5.232 -8.423 -2.717 1.00 92.19 90 GLU A O 1
ATOM 740 N N . ALA A 1 91 ? -6.523 -6.673 -2.175 1.00 90.00 91 ALA A N 1
ATOM 741 C CA . ALA A 1 91 ? -5.995 -5.803 -3.222 1.00 90.00 91 ALA A CA 1
ATOM 742 C C . ALA A 1 91 ? -4.498 -5.502 -3.041 1.00 90.00 91 ALA A C 1
ATOM 744 O O . ALA A 1 91 ? -3.756 -5.465 -4.023 1.00 90.00 91 ALA A O 1
ATOM 745 N N . ALA A 1 92 ? -4.036 -5.303 -1.802 1.00 88.44 92 ALA A N 1
ATOM 746 C CA . ALA A 1 92 ? -2.621 -5.078 -1.525 1.00 88.44 92 ALA A CA 1
ATOM 747 C C . ALA A 1 92 ? -1.779 -6.333 -1.807 1.00 88.44 92 ALA A C 1
ATOM 749 O O . ALA A 1 92 ? -0.710 -6.226 -2.404 1.00 88.44 92 ALA A O 1
ATOM 750 N N . GLU A 1 93 ? -2.265 -7.516 -1.425 1.00 90.06 93 GLU A N 1
ATOM 751 C CA . GLU A 1 93 ? -1.594 -8.793 -1.697 1.00 90.06 93 GLU A CA 1
ATOM 752 C C . GLU A 1 93 ? -1.531 -9.061 -3.212 1.00 90.06 93 GLU A C 1
ATOM 754 O O . GLU A 1 93 ? -0.440 -9.267 -3.754 1.00 90.06 93 GLU A O 1
ATOM 759 N N . ALA A 1 94 ? -2.643 -8.879 -3.930 1.00 92.56 94 ALA A N 1
ATOM 760 C CA . ALA A 1 94 ? -2.684 -8.989 -5.388 1.00 92.56 94 ALA A CA 1
ATOM 761 C C . ALA A 1 94 ? -1.732 -7.999 -6.084 1.00 92.56 94 ALA A C 1
ATOM 763 O O . ALA A 1 94 ? -1.039 -8.367 -7.032 1.00 92.56 94 ALA A O 1
ATOM 764 N N . ALA A 1 95 ? -1.638 -6.753 -5.607 1.00 91.06 95 ALA A N 1
ATOM 765 C CA . ALA A 1 95 ? -0.695 -5.774 -6.147 1.00 91.06 95 ALA A CA 1
ATOM 766 C C . ALA A 1 95 ? 0.767 -6.209 -5.947 1.00 91.06 95 ALA A C 1
ATOM 768 O O . ALA A 1 95 ? 1.589 -6.040 -6.853 1.00 91.06 95 ALA A O 1
ATOM 769 N N . THR A 1 96 ? 1.098 -6.810 -4.797 1.00 90.12 96 THR A N 1
ATOM 770 C CA . THR A 1 96 ? 2.449 -7.344 -4.565 1.00 90.12 96 THR A CA 1
ATOM 771 C C . THR A 1 96 ? 2.771 -8.527 -5.474 1.00 90.12 96 THR A C 1
ATOM 773 O O . THR A 1 96 ? 3.896 -8.625 -5.965 1.00 90.12 96 THR A O 1
ATOM 776 N N . ASP A 1 97 ? 1.795 -9.385 -5.762 1.00 93.88 97 ASP A N 1
ATOM 777 C CA . ASP A 1 97 ? 1.984 -10.527 -6.657 1.00 93.88 97 ASP A CA 1
ATOM 778 C C . ASP A 1 97 ? 2.117 -10.088 -8.120 1.00 93.88 97 ASP A C 1
ATOM 780 O O . ASP A 1 97 ? 2.992 -10.579 -8.835 1.00 93.88 97 ASP A O 1
ATOM 784 N N . LEU A 1 98 ? 1.343 -9.086 -8.549 1.00 93.69 98 LEU A N 1
ATOM 785 C CA . LEU A 1 98 ? 1.492 -8.463 -9.867 1.00 93.69 98 LEU A CA 1
ATOM 786 C C . LEU A 1 98 ? 2.876 -7.824 -10.045 1.00 93.69 98 LEU A C 1
ATOM 788 O O . LEU A 1 98 ? 3.484 -7.956 -11.108 1.00 93.69 98 LEU A O 1
ATOM 792 N N . MET A 1 99 ? 3.404 -7.163 -9.011 1.00 90.69 99 MET A N 1
ATOM 793 C CA . MET A 1 99 ? 4.751 -6.588 -9.051 1.00 90.69 99 MET A CA 1
ATOM 794 C C . MET A 1 99 ? 5.822 -7.673 -9.224 1.00 90.69 99 MET A C 1
ATOM 796 O O . MET A 1 99 ? 6.688 -7.536 -10.087 1.00 90.69 99 MET A O 1
ATOM 800 N N . LYS A 1 100 ? 5.733 -8.777 -8.472 1.00 93.56 100 LYS A N 1
ATOM 801 C CA . LYS A 1 100 ? 6.645 -9.925 -8.618 1.00 93.56 100 LYS A CA 1
ATOM 802 C C . LYS A 1 100 ? 6.544 -10.566 -10.002 1.00 93.56 100 LYS A C 1
ATOM 804 O O . LYS A 1 100 ? 7.567 -10.870 -10.607 1.00 93.56 100 LYS A O 1
ATOM 809 N N . ALA A 1 101 ? 5.330 -10.726 -10.529 1.00 94.69 101 ALA A N 1
ATOM 810 C CA . ALA A 1 101 ? 5.118 -11.275 -11.864 1.00 94.69 101 ALA A CA 1
ATOM 811 C C . ALA A 1 101 ? 5.741 -10.388 -12.955 1.00 94.69 101 ALA A C 1
ATOM 813 O O . ALA A 1 101 ? 6.348 -10.900 -13.893 1.00 94.69 101 ALA A O 1
ATOM 814 N N . ASN A 1 102 ? 5.643 -9.062 -12.825 1.00 94.38 102 ASN A N 1
ATOM 815 C CA . ASN A 1 102 ? 6.285 -8.133 -13.756 1.00 94.38 102 ASN A CA 1
ATOM 816 C C . ASN A 1 102 ? 7.816 -8.210 -13.699 1.00 94.38 102 ASN A C 1
ATOM 818 O O . ASN A 1 102 ? 8.456 -8.160 -14.747 1.00 94.38 102 ASN A O 1
ATOM 822 N N . ILE A 1 103 ? 8.394 -8.372 -12.504 1.00 93.25 103 ILE A N 1
ATOM 823 C CA . ILE A 1 103 ? 9.842 -8.560 -12.330 1.00 93.25 103 ILE A CA 1
ATOM 824 C C . ILE A 1 103 ? 10.292 -9.857 -13.011 1.00 93.25 103 ILE A C 1
ATOM 826 O O . ILE A 1 103 ? 11.162 -9.807 -13.873 1.00 93.25 103 ILE A O 1
ATOM 830 N N . ALA A 1 104 ? 9.623 -10.980 -12.740 1.00 91.62 104 ALA A N 1
ATOM 831 C CA . ALA A 1 104 ? 9.948 -12.265 -13.365 1.00 91.62 104 ALA A CA 1
ATOM 832 C C . ALA A 1 104 ? 9.821 -12.227 -14.900 1.00 91.62 104 ALA A C 1
ATOM 834 O O . ALA A 1 104 ? 10.623 -12.819 -15.620 1.00 91.62 104 ALA A O 1
ATOM 835 N N . ARG A 1 105 ? 8.826 -11.500 -15.432 1.00 89.06 105 ARG A N 1
ATOM 836 C CA . ARG A 1 105 ? 8.701 -11.284 -16.883 1.00 89.06 105 ARG A CA 1
ATOM 837 C C . ARG A 1 105 ? 9.868 -10.478 -17.444 1.00 89.06 105 ARG A C 1
ATOM 839 O O . ARG A 1 105 ? 10.327 -10.801 -18.533 1.00 89.06 105 ARG A O 1
ATOM 846 N N . LYS A 1 106 ? 10.328 -9.448 -16.728 1.00 88.06 106 LYS A N 1
ATOM 847 C CA . LYS A 1 106 ? 11.475 -8.629 -17.136 1.00 88.06 106 LYS A CA 1
ATOM 848 C C . LYS A 1 106 ? 12.762 -9.454 -17.143 1.00 88.06 106 LYS A C 1
ATOM 850 O O . LYS A 1 106 ? 13.460 -9.442 -18.148 1.00 88.06 106 LYS A O 1
ATOM 855 N N . GLU A 1 107 ? 13.007 -10.235 -16.097 1.00 85.19 107 GLU A N 1
ATOM 856 C CA . GLU A 1 107 ? 14.165 -11.136 -16.001 1.00 85.19 107 GLU A CA 1
ATOM 857 C C . GLU A 1 107 ? 14.186 -12.147 -17.161 1.00 85.19 107 GLU A C 1
ATOM 859 O O . GLU A 1 107 ? 15.177 -12.250 -17.876 1.00 85.19 107 GLU A O 1
ATOM 864 N N . ALA A 1 108 ? 13.050 -12.787 -17.463 1.00 84.31 108 ALA A N 1
ATOM 865 C CA . ALA A 1 108 ? 12.952 -13.716 -18.595 1.00 84.31 108 ALA A CA 1
ATOM 866 C C . ALA A 1 108 ? 13.179 -13.047 -19.967 1.00 84.31 108 ALA A C 1
ATOM 868 O O . ALA A 1 108 ? 13.628 -13.695 -20.919 1.00 84.31 108 ALA A O 1
ATOM 869 N N . THR A 1 109 ? 12.842 -11.758 -20.099 1.00 79.75 109 THR A N 1
ATOM 870 C CA . THR A 1 109 ? 13.164 -10.999 -21.314 1.00 79.75 109 THR A CA 1
ATOM 871 C C . THR A 1 109 ? 14.631 -10.600 -21.371 1.00 79.75 109 THR A C 1
ATOM 873 O O . THR A 1 109 ? 15.197 -10.650 -22.455 1.00 79.75 109 THR A O 1
ATOM 876 N N . GLU A 1 110 ? 15.249 -10.254 -20.239 1.00 66.38 110 GLU A N 1
ATOM 877 C CA . GLU A 1 110 ? 16.653 -9.838 -20.151 1.00 66.38 110 GLU A CA 1
ATOM 878 C C . GLU A 1 110 ? 17.613 -10.979 -20.523 1.00 66.38 110 GLU A C 1
ATOM 880 O O . GLU A 1 110 ? 18.565 -10.731 -21.257 1.00 66.38 110 GLU A O 1
ATOM 885 N N . ASP A 1 111 ? 17.294 -12.232 -20.178 1.00 62.12 111 ASP A N 1
ATOM 886 C CA . ASP A 1 111 ? 18.055 -13.416 -20.623 1.00 62.12 111 ASP A CA 1
ATOM 887 C C . ASP A 1 111 ? 18.024 -13.643 -22.151 1.00 62.12 111 ASP A C 1
ATOM 889 O O . ASP A 1 111 ? 18.870 -14.348 -22.701 1.00 62.12 111 ASP A O 1
ATOM 893 N N . ASN A 1 112 ? 17.054 -13.051 -22.858 1.00 63.62 112 ASN A N 1
ATOM 894 C CA . ASN A 1 112 ? 16.901 -13.165 -24.313 1.00 63.62 112 ASN A CA 1
ATOM 895 C C . ASN A 1 112 ? 17.370 -11.917 -25.080 1.00 63.62 112 ASN A C 1
ATOM 897 O O . ASN A 1 112 ? 17.280 -11.889 -26.312 1.00 63.62 112 ASN A O 1
ATOM 901 N N . VAL A 1 113 ? 17.871 -10.881 -24.399 1.00 62.62 113 VAL A N 1
ATOM 902 C CA . VAL A 1 113 ? 18.455 -9.720 -25.078 1.00 62.62 113 VAL A CA 1
ATOM 903 C C . VAL A 1 113 ? 19.902 -10.059 -25.430 1.00 62.62 113 VAL A C 1
ATOM 905 O O . VAL A 1 113 ? 20.747 -10.222 -24.553 1.00 62.62 113 VAL A O 1
ATOM 908 N N . ALA A 1 114 ? 20.192 -10.176 -26.732 1.00 62.31 114 ALA A N 1
ATOM 909 C CA . ALA A 1 114 ? 21.562 -10.270 -27.236 1.00 62.31 114 ALA A CA 1
ATOM 910 C C . ALA A 1 114 ? 22.420 -9.160 -26.603 1.00 62.31 114 ALA A C 1
ATOM 912 O O . ALA A 1 114 ? 21.900 -8.053 -26.441 1.00 62.31 114 ALA A O 1
ATOM 913 N N . PRO A 1 115 ? 23.694 -9.417 -26.246 1.00 57.22 115 PRO A N 1
ATOM 914 C CA . PRO A 1 115 ? 24.530 -8.420 -25.593 1.00 57.22 115 PRO A CA 1
ATOM 915 C C . PRO A 1 115 ? 24.540 -7.160 -26.452 1.00 57.22 115 PRO A C 1
ATOM 917 O O . PRO A 1 115 ? 25.092 -7.144 -27.552 1.00 57.22 115 PRO A O 1
ATOM 920 N N . VAL A 1 116 ? 23.865 -6.118 -25.972 1.00 62.50 116 VAL A N 1
ATOM 921 C CA . VAL A 1 116 ? 23.947 -4.800 -26.581 1.00 62.50 116 VAL A CA 1
ATOM 922 C C . VAL A 1 116 ? 25.394 -4.390 -26.383 1.00 62.50 116 VAL A C 1
ATOM 924 O O . VAL A 1 116 ? 25.851 -4.277 -25.246 1.00 62.50 116 VAL A O 1
ATOM 927 N N . GLU A 1 117 ? 26.139 -4.265 -27.481 1.00 59.91 117 GLU A N 1
ATOM 928 C CA . GLU A 1 117 ? 27.513 -3.785 -27.437 1.00 59.91 117 GLU A CA 1
ATOM 929 C C . GLU A 1 117 ? 27.508 -2.441 -26.708 1.00 59.91 117 GLU A C 1
ATOM 931 O O . GLU A 1 117 ? 26.984 -1.443 -27.210 1.00 59.91 117 GLU A O 1
ATOM 936 N N . ASN A 1 118 ? 28.049 -2.433 -25.488 1.00 60.62 118 ASN A N 1
ATOM 937 C CA . ASN A 1 118 ? 28.266 -1.215 -24.730 1.00 60.62 118 ASN A CA 1
ATOM 938 C C . ASN A 1 118 ? 29.333 -0.423 -25.478 1.00 60.62 118 ASN A C 1
ATOM 940 O O . ASN A 1 118 ? 30.532 -0.605 -25.270 1.00 60.62 118 ASN A O 1
ATOM 944 N N . LYS A 1 119 ? 28.896 0.425 -26.408 1.00 63.03 119 LYS A N 1
ATOM 945 C CA . LYS A 1 119 ? 29.765 1.413 -27.022 1.00 63.03 119 LYS A CA 1
ATOM 946 C C . LYS A 1 119 ? 30.238 2.315 -25.882 1.00 63.03 119 LYS A C 1
ATOM 948 O O . LYS A 1 119 ? 29.435 3.039 -25.297 1.00 63.03 119 LYS A O 1
ATOM 953 N N . ASN A 1 120 ? 31.520 2.233 -25.536 1.00 63.78 120 ASN A N 1
ATOM 954 C CA . ASN A 1 120 ? 32.151 3.112 -24.555 1.00 63.78 120 ASN A CA 1
ATOM 955 C C . ASN A 1 120 ? 32.217 4.532 -25.141 1.00 63.78 120 ASN A C 1
ATOM 957 O O . ASN A 1 120 ? 33.244 4.948 -25.674 1.00 63.78 120 ASN A O 1
ATOM 961 N N . LEU A 1 121 ? 31.089 5.247 -25.124 1.00 66.56 121 LEU A N 1
ATOM 962 C CA . LEU A 1 121 ? 31.002 6.624 -25.600 1.00 66.56 121 LEU A CA 1
ATOM 963 C C . LEU A 1 121 ? 31.801 7.527 -24.662 1.00 66.56 121 LEU A C 1
ATOM 965 O O . LEU A 1 121 ? 31.563 7.562 -23.452 1.00 66.56 121 LEU A O 1
ATOM 969 N N . ALA A 1 122 ? 32.717 8.302 -25.234 1.00 68.62 122 ALA A N 1
ATOM 970 C CA . ALA A 1 122 ? 33.441 9.317 -24.495 1.00 68.62 122 ALA A CA 1
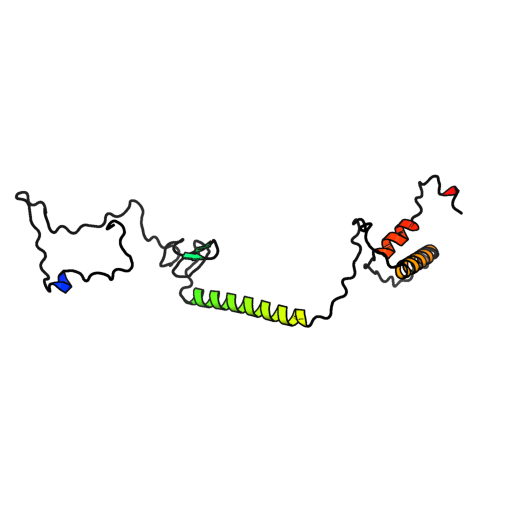ATOM 971 C C . ALA A 1 122 ? 32.494 10.493 -24.212 1.00 68.62 122 ALA A C 1
ATOM 973 O O . ALA A 1 122 ? 32.187 11.301 -25.088 1.00 68.62 122 ALA A O 1
ATOM 974 N N . THR A 1 123 ? 32.008 10.588 -22.972 1.00 67.94 123 THR A N 1
ATOM 975 C CA . THR A 1 123 ? 31.206 11.736 -22.529 1.00 67.94 123 THR A CA 1
ATOM 976 C C . THR A 1 123 ? 32.106 12.970 -22.459 1.00 67.94 123 THR A C 1
ATOM 978 O O . THR A 1 123 ? 33.156 12.944 -21.811 1.00 67.94 123 THR A O 1
ATOM 981 N N . TRP A 1 124 ? 31.717 14.055 -23.131 1.00 60.75 124 TRP A N 1
ATOM 982 C CA . TRP A 1 124 ? 32.485 15.303 -23.180 1.00 60.75 124 TRP A CA 1
ATOM 983 C C . TRP A 1 124 ? 32.868 15.799 -21.774 1.00 60.75 124 TRP A C 1
ATOM 985 O O . TRP A 1 124 ? 32.003 15.987 -20.921 1.00 60.75 124 TRP A O 1
ATOM 995 N N . GLY A 1 125 ? 34.166 16.020 -21.538 1.00 58.84 125 GLY A N 1
ATOM 996 C CA . GLY A 1 125 ? 34.701 16.481 -20.250 1.00 58.84 125 GLY A CA 1
ATOM 997 C C . GLY A 1 125 ? 35.180 15.377 -19.299 1.00 58.84 125 GLY A C 1
ATOM 998 O O . GLY A 1 125 ? 35.734 15.702 -18.254 1.00 58.84 125 GLY A O 1
ATOM 999 N N . SER A 1 126 ? 35.027 14.098 -19.657 1.00 64.62 126 SER A N 1
ATOM 1000 C CA . SER A 1 126 ? 35.693 13.002 -18.943 1.00 64.62 126 SER A CA 1
ATOM 1001 C C . SER A 1 126 ? 37.130 12.815 -19.446 1.00 64.62 126 SER A C 1
ATOM 1003 O O . SER A 1 126 ? 37.398 12.798 -20.652 1.00 64.62 126 SER A O 1
ATOM 1005 N N . GLU A 1 127 ? 38.084 12.727 -18.520 1.00 59.47 127 GLU A N 1
ATOM 1006 C CA . GLU A 1 127 ? 39.440 12.287 -18.834 1.00 59.47 127 GLU A CA 1
ATOM 1007 C C . GLU A 1 127 ? 39.371 10.804 -19.202 1.00 59.47 127 GLU A C 1
ATOM 1009 O O . GLU A 1 127 ? 38.853 9.992 -18.437 1.00 59.47 127 GLU A O 1
ATOM 1014 N N . VAL A 1 128 ? 39.829 10.462 -20.410 1.00 62.69 128 VAL A N 1
ATOM 1015 C CA . VAL A 1 128 ? 39.989 9.062 -20.813 1.00 62.69 128 VAL A CA 1
ATOM 1016 C C . VAL A 1 128 ? 40.969 8.439 -19.816 1.00 62.69 128 VAL A C 1
ATOM 1018 O O . VAL A 1 128 ? 42.072 8.975 -19.695 1.00 62.69 128 VAL A O 1
ATOM 1021 N N . PRO A 1 129 ? 40.586 7.376 -19.084 1.00 65.44 129 PRO A N 1
ATOM 1022 C CA . PRO A 1 129 ? 41.492 6.714 -18.154 1.00 65.44 129 PRO A CA 1
ATOM 1023 C C . PRO A 1 129 ? 42.785 6.313 -18.873 1.00 65.44 129 PRO A C 1
ATOM 1025 O O . PRO A 1 129 ? 42.715 5.697 -19.935 1.00 65.44 129 PRO A O 1
ATOM 1028 N N . GLU A 1 130 ? 43.948 6.650 -18.308 1.00 59.25 130 GLU A N 1
ATOM 1029 C CA . GLU A 1 130 ? 45.264 6.343 -18.906 1.00 59.25 130 GLU A CA 1
ATOM 1030 C C . GLU A 1 130 ? 45.485 4.831 -19.116 1.00 59.25 130 GLU A C 1
ATOM 1032 O O . GLU A 1 130 ? 46.242 4.435 -19.998 1.00 59.25 130 GLU A O 1
ATOM 1037 N N . ASP A 1 131 ? 44.758 3.988 -18.374 1.00 61.94 131 ASP A N 1
ATOM 1038 C CA . ASP A 1 131 ? 44.803 2.523 -18.464 1.00 61.94 131 ASP A CA 1
ATOM 1039 C C . ASP A 1 131 ? 43.908 1.926 -19.575 1.00 61.94 131 ASP A C 1
ATOM 1041 O O . ASP A 1 131 ? 43.788 0.701 -19.691 1.00 61.94 131 ASP A O 1
ATOM 1045 N N . LEU A 1 132 ? 43.235 2.749 -20.391 1.00 67.00 132 LEU A N 1
ATOM 1046 C CA . LEU A 1 132 ? 42.390 2.247 -21.475 1.00 67.00 132 LEU A CA 1
ATOM 1047 C C . LEU A 1 132 ? 43.265 1.749 -22.636 1.00 67.00 132 LEU A C 1
ATOM 1049 O O . LEU A 1 132 ? 43.900 2.531 -23.340 1.00 67.00 132 LEU A O 1
ATOM 1053 N N . VAL A 1 133 ? 43.292 0.430 -22.847 1.00 73.31 133 VAL A N 1
ATOM 1054 C CA . VAL A 1 133 ? 43.992 -0.188 -23.984 1.00 73.31 133 VAL A CA 1
ATOM 1055 C C . VAL A 1 133 ? 43.266 0.194 -25.274 1.00 73.31 133 VAL A C 1
ATOM 1057 O O . VAL A 1 133 ? 42.244 -0.393 -25.621 1.00 73.31 133 VAL A O 1
ATOM 1060 N N . LEU A 1 134 ? 43.789 1.205 -25.962 1.00 75.00 134 LEU A N 1
ATOM 1061 C CA . LEU A 1 134 ? 43.273 1.684 -27.241 1.00 75.00 134 LEU A CA 1
ATOM 1062 C C . LEU A 1 134 ? 43.654 0.711 -28.361 1.00 75.00 134 LEU A C 1
ATOM 1064 O O . LEU A 1 134 ? 44.807 0.283 -28.477 1.00 75.00 134 LEU A O 1
ATOM 1068 N N . ASP A 1 135 ? 42.689 0.374 -29.215 1.00 81.88 135 ASP A N 1
ATOM 1069 C CA . ASP A 1 135 ? 42.940 -0.503 -30.355 1.00 81.88 135 ASP A CA 1
ATOM 1070 C C . ASP A 1 135 ? 43.765 0.245 -31.422 1.00 81.88 135 ASP A C 1
ATOM 1072 O O . ASP A 1 135 ? 43.271 1.213 -32.014 1.00 81.88 135 ASP A O 1
ATOM 1076 N N . PRO A 1 136 ? 44.975 -0.223 -31.790 1.00 83.62 136 PRO A N 1
ATOM 1077 C CA . PRO A 1 136 ? 45.851 0.513 -32.705 1.00 83.62 136 PRO A CA 1
ATOM 1078 C C . PRO A 1 136 ? 45.236 0.689 -34.101 1.00 83.62 136 PRO A C 1
ATOM 1080 O O . PRO A 1 136 ? 45.494 1.682 -34.775 1.00 83.62 136 PRO A O 1
ATOM 1083 N N . LYS A 1 137 ? 44.384 -0.250 -34.538 1.00 87.19 137 LYS A N 1
ATOM 1084 C CA . LYS A 1 137 ? 43.683 -0.172 -35.830 1.00 87.19 137 LYS A CA 1
ATOM 1085 C C . LYS A 1 137 ? 42.642 0.950 -35.846 1.00 87.19 137 LYS A C 1
ATOM 1087 O O . LYS A 1 137 ? 42.647 1.763 -36.768 1.00 87.19 137 LYS A O 1
ATOM 1092 N N . LYS A 1 138 ? 41.805 1.034 -34.806 1.00 84.38 138 LYS A N 1
ATOM 1093 C CA . LYS A 1 138 ? 40.778 2.079 -34.681 1.00 84.38 138 LYS A CA 1
ATOM 1094 C C . LYS A 1 138 ? 41.416 3.457 -34.544 1.00 84.38 138 LYS A C 1
ATOM 1096 O O . LYS A 1 138 ? 40.992 4.386 -35.216 1.00 84.38 138 LYS A O 1
ATOM 1101 N N . LEU A 1 139 ? 42.513 3.558 -33.791 1.00 84.94 139 LEU A N 1
ATOM 1102 C CA . LEU A 1 139 ? 43.277 4.799 -33.682 1.00 84.94 139 LEU A CA 1
ATOM 1103 C C . LEU A 1 139 ? 43.815 5.271 -35.044 1.00 84.94 139 LEU A C 1
ATOM 1105 O O . LEU A 1 139 ? 43.686 6.446 -35.383 1.00 84.94 139 LEU A O 1
ATOM 1109 N N . THR A 1 140 ? 44.369 4.372 -35.870 1.00 86.44 140 THR A N 1
ATOM 1110 C CA . THR A 1 140 ? 44.829 4.750 -37.221 1.00 86.44 140 THR A CA 1
ATOM 1111 C C . THR A 1 140 ? 43.692 5.200 -38.140 1.00 86.44 140 THR A C 1
ATOM 1113 O O . THR A 1 140 ? 43.869 6.148 -38.907 1.00 86.44 140 THR A O 1
ATOM 1116 N N . GLU A 1 141 ? 42.516 4.576 -38.036 1.00 88.94 141 GLU A N 1
ATOM 1117 C CA . GLU A 1 141 ? 41.315 4.979 -38.776 1.00 88.94 141 GLU A CA 1
ATOM 1118 C C . GLU A 1 141 ? 40.816 6.362 -38.325 1.00 88.94 141 GLU A C 1
ATOM 1120 O O . GLU A 1 141 ? 40.558 7.226 -39.169 1.00 88.94 141 GLU A O 1
ATOM 1125 N N . SER A 1 142 ? 40.762 6.618 -37.013 1.00 86.56 142 SER A N 1
ATOM 1126 C CA . SER A 1 142 ? 40.402 7.920 -36.436 1.00 86.56 142 SER A CA 1
ATOM 1127 C C . SER A 1 142 ? 41.390 9.020 -36.837 1.00 86.56 142 SER A C 1
ATOM 1129 O O . SER A 1 142 ? 40.975 10.120 -37.214 1.00 86.56 142 SER A O 1
ATOM 1131 N N . LEU A 1 143 ? 42.697 8.729 -36.854 1.00 86.44 143 LEU A N 1
ATOM 1132 C CA . LEU A 1 143 ? 43.711 9.656 -37.360 1.00 86.44 143 LEU A CA 1
ATOM 1133 C C . LEU A 1 143 ? 43.466 9.975 -38.840 1.00 86.44 143 LEU A C 1
ATOM 1135 O O . LEU A 1 143 ? 43.454 11.149 -39.209 1.00 86.44 143 LEU A O 1
ATOM 1139 N N . TRP A 1 144 ? 43.242 8.976 -39.692 1.00 85.25 144 TRP A N 1
ATOM 1140 C CA . TRP A 1 144 ? 43.007 9.210 -41.119 1.00 85.25 144 TRP A CA 1
ATOM 1141 C C . TRP A 1 144 ? 41.753 10.061 -41.373 1.00 85.25 144 TRP A C 1
ATOM 1143 O O . TRP A 1 144 ? 41.801 11.022 -42.143 1.00 85.25 144 TRP A O 1
ATOM 1153 N N . LYS A 1 145 ? 40.671 9.788 -40.640 1.00 86.38 145 LYS A N 1
ATOM 1154 C CA . LYS A 1 145 ? 39.415 10.549 -40.686 1.00 86.38 145 LYS A CA 1
ATOM 1155 C C . LYS A 1 145 ? 39.588 12.011 -40.262 1.00 86.38 145 LYS A C 1
ATOM 1157 O O . LYS A 1 145 ? 38.987 12.901 -40.862 1.00 86.38 145 LYS A O 1
ATOM 1162 N N . GLU A 1 146 ? 40.424 12.284 -39.260 1.00 82.06 146 GLU A N 1
ATOM 1163 C CA . GLU A 1 146 ? 40.721 13.662 -38.846 1.00 82.06 146 GLU A CA 1
ATOM 1164 C C . GLU A 1 146 ? 41.588 14.402 -39.881 1.00 82.06 146 GLU A C 1
ATOM 1166 O O . GLU A 1 146 ? 41.390 15.597 -40.106 1.00 82.06 146 GLU A O 1
ATOM 1171 N N . ASP A 1 147 ? 42.504 13.708 -40.573 1.00 83.62 147 ASP A N 1
ATOM 1172 C CA . ASP A 1 147 ? 43.243 14.307 -41.697 1.00 83.62 147 ASP A CA 1
ATOM 1173 C C . ASP A 1 147 ? 42.333 14.639 -42.874 1.00 83.62 147 ASP A C 1
ATOM 1175 O O . ASP A 1 147 ? 42.502 15.690 -43.492 1.00 83.62 147 ASP A O 1
ATOM 1179 N N . GLU A 1 148 ? 41.381 13.765 -43.191 1.00 83.31 148 GLU A N 1
ATOM 1180 C CA . GLU A 1 148 ? 40.391 14.001 -44.239 1.00 83.31 148 GLU A CA 1
ATOM 1181 C C . GLU A 1 148 ? 39.522 15.216 -43.896 1.00 83.31 148 GLU A C 1
ATOM 1183 O O . GLU A 1 148 ? 39.461 16.163 -44.680 1.00 83.31 148 GLU A O 1
ATOM 1188 N N . ARG A 1 149 ? 38.987 15.274 -42.668 1.00 79.19 149 ARG A N 1
ATOM 1189 C CA . ARG A 1 149 ? 38.238 16.434 -42.155 1.00 79.19 149 ARG A CA 1
ATOM 1190 C C . ARG A 1 149 ? 39.046 17.732 -42.222 1.00 79.19 149 ARG A C 1
ATOM 1192 O O . ARG A 1 149 ? 38.482 18.794 -42.472 1.00 79.19 149 ARG A O 1
ATOM 1199 N N . ARG A 1 150 ? 40.358 17.673 -41.974 1.00 76.94 150 ARG A N 1
ATOM 1200 C CA . ARG A 1 150 ? 41.244 18.845 -42.044 1.00 76.94 150 ARG A CA 1
ATOM 1201 C C . ARG A 1 150 ? 41.550 19.269 -43.483 1.00 76.94 150 ARG A C 1
ATOM 1203 O O . ARG A 1 150 ? 41.760 20.455 -43.720 1.00 76.94 150 ARG A O 1
ATOM 1210 N N . ARG A 1 151 ? 41.598 18.325 -44.430 1.00 76.50 151 ARG A N 1
ATOM 1211 C CA . ARG A 1 151 ? 41.777 18.606 -45.867 1.00 76.50 151 ARG A CA 1
ATOM 1212 C C . ARG A 1 151 ? 40.508 19.146 -46.521 1.00 76.50 151 ARG A C 1
ATOM 1214 O O . ARG A 1 151 ? 40.615 19.839 -47.530 1.00 76.50 151 ARG A O 1
ATOM 1221 N N . GLU A 1 152 ? 39.332 18.837 -45.979 1.00 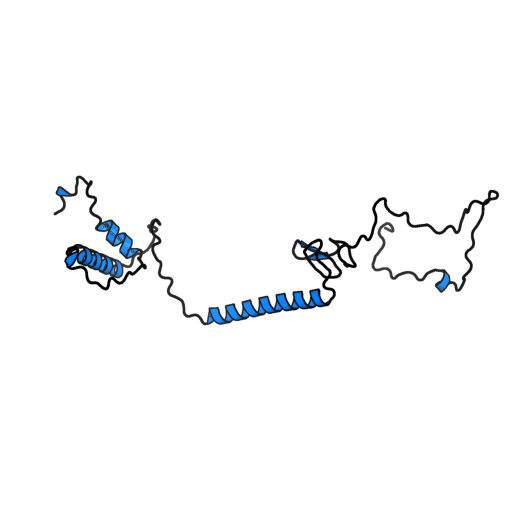70.38 152 GLU A N 1
ATOM 1222 C CA . GLU A 1 152 ? 38.069 19.387 -46.466 1.00 70.38 152 GLU A CA 1
ATOM 1223 C C . GLU A 1 152 ? 38.041 20.919 -46.334 1.00 70.38 152 GLU A C 1
ATOM 1225 O O . GLU A 1 152 ? 38.061 21.499 -45.246 1.00 70.38 152 GLU A O 1
ATOM 1230 N N . GLU A 1 153 ? 37.974 21.594 -47.480 1.00 63.62 153 GLU A N 1
ATOM 1231 C CA . GLU A 1 153 ? 37.917 23.048 -47.576 1.00 63.62 153 GLU A CA 1
ATOM 1232 C C . GLU A 1 153 ? 36.575 23.555 -47.011 1.00 63.62 153 GLU A C 1
ATOM 1234 O O . GLU A 1 153 ? 35.501 23.280 -47.553 1.00 63.62 153 GLU A O 1
ATOM 1239 N N . ARG A 1 154 ? 36.610 24.301 -45.896 1.00 61.59 154 ARG A N 1
ATOM 1240 C CA . ARG A 1 154 ? 35.410 24.772 -45.171 1.00 61.59 154 ARG A CA 1
ATOM 1241 C C . ARG A 1 154 ? 34.719 25.981 -45.812 1.00 61.59 154 ARG A C 1
ATOM 1243 O O . ARG A 1 154 ? 34.198 26.841 -45.102 1.00 61.59 154 ARG A O 1
ATOM 1250 N N . ASP A 1 155 ? 34.649 26.029 -47.132 1.00 66.69 155 ASP A N 1
ATOM 1251 C CA . ASP A 1 155 ? 33.997 27.112 -47.864 1.00 66.69 155 ASP A CA 1
ATOM 1252 C C . ASP A 1 155 ? 32.463 27.017 -47.701 1.00 66.69 155 ASP A C 1
ATOM 1254 O O . ASP A 1 155 ? 31.840 26.027 -48.094 1.00 66.69 155 ASP A O 1
ATOM 1258 N N . GLU A 1 156 ? 31.821 28.022 -47.089 1.00 64.31 156 GLU A N 1
ATOM 1259 C CA . GLU A 1 156 ? 30.415 27.926 -46.637 1.00 64.31 156 GLU A CA 1
ATOM 1260 C C . GLU A 1 156 ? 29.425 27.653 -47.774 1.00 64.31 156 GLU A C 1
ATOM 1262 O O . GLU A 1 156 ? 28.414 26.980 -47.585 1.00 64.31 156 GLU A O 1
ATOM 1267 N N . ARG A 1 157 ? 29.762 28.123 -48.980 1.00 73.81 157 ARG A N 1
ATOM 1268 C CA . ARG A 1 157 ? 28.969 27.960 -50.205 1.00 73.81 157 ARG A CA 1
ATOM 1269 C C . ARG A 1 157 ? 29.017 26.546 -50.792 1.00 73.81 157 ARG A C 1
ATOM 1271 O O . ARG A 1 157 ? 28.166 26.218 -51.611 1.00 73.81 157 ARG A O 1
ATOM 1278 N N . LYS A 1 158 ? 29.997 25.721 -50.405 1.00 70.00 158 LYS A N 1
ATOM 1279 C CA . LYS A 1 158 ? 30.169 24.340 -50.893 1.00 70.00 158 LYS A CA 1
ATOM 1280 C C . LYS A 1 158 ? 29.674 23.286 -49.892 1.00 70.00 158 LYS A C 1
ATOM 1282 O O . LYS A 1 158 ? 29.715 22.095 -50.198 1.00 70.00 158 LYS A O 1
ATOM 1287 N N . ARG A 1 159 ? 29.200 23.685 -48.702 1.00 71.94 159 ARG A N 1
ATOM 1288 C CA . ARG A 1 159 ? 28.688 22.744 -47.692 1.00 71.94 159 ARG A CA 1
ATOM 1289 C C . ARG A 1 159 ? 27.425 22.056 -48.211 1.00 71.94 159 ARG A C 1
ATOM 1291 O O . ARG A 1 159 ? 26.448 22.705 -48.577 1.00 71.94 159 ARG A O 1
ATOM 1298 N N . LYS A 1 160 ? 27.448 20.724 -48.255 1.00 73.94 160 LYS A N 1
ATOM 1299 C CA . LYS A 1 160 ? 26.324 19.911 -48.733 1.00 73.94 160 LYS A CA 1
ATOM 1300 C C . LYS A 1 160 ? 25.136 20.035 -47.771 1.00 73.94 160 LYS A C 1
ATOM 1302 O O . LYS A 1 160 ? 25.309 19.955 -46.561 1.00 73.94 160 LYS A O 1
ATOM 1307 N N . TYR A 1 161 ? 23.929 20.170 -48.323 1.00 66.75 161 TYR A N 1
ATOM 1308 C CA . TYR A 1 161 ? 22.680 20.376 -47.573 1.00 66.75 161 TYR A CA 1
ATOM 1309 C C . TYR A 1 161 ? 22.336 19.230 -46.594 1.00 66.75 161 TYR A C 1
ATOM 1311 O O . TYR A 1 161 ? 21.638 19.437 -45.608 1.00 66.75 161 TYR A O 1
ATOM 1319 N N . ASN A 1 162 ? 22.862 18.021 -46.816 1.00 67.38 162 ASN A N 1
ATOM 1320 C CA . ASN A 1 162 ? 22.622 16.851 -45.969 1.00 67.38 162 ASN A CA 1
ATOM 1321 C C . ASN A 1 162 ? 23.806 16.603 -45.023 1.00 67.38 162 ASN A C 1
ATOM 1323 O O . ASN A 1 162 ? 24.617 15.706 -45.263 1.00 67.38 162 ASN A O 1
ATOM 1327 N N . VAL A 1 163 ? 23.897 17.382 -43.945 1.00 68.31 163 VAL A N 1
ATOM 1328 C CA . VAL A 1 163 ? 24.804 17.077 -42.832 1.00 68.31 163 VAL A CA 1
ATOM 1329 C C . VAL A 1 163 ? 24.135 16.012 -41.968 1.00 68.31 163 VAL A C 1
ATOM 1331 O O . VAL A 1 163 ? 23.111 16.268 -41.339 1.00 68.31 163 VAL A O 1
ATOM 1334 N N . LYS A 1 164 ? 24.687 14.797 -41.956 1.00 64.56 164 LYS A N 1
ATOM 1335 C CA . LYS A 1 164 ? 24.324 13.802 -40.944 1.00 64.56 164 LYS A CA 1
ATOM 1336 C C . LYS A 1 164 ? 25.138 14.098 -39.694 1.00 64.56 164 LYS A C 1
ATOM 1338 O O . LYS A 1 164 ? 26.364 14.152 -39.760 1.00 64.56 164 LYS A O 1
ATOM 1343 N N . TRP A 1 165 ? 24.449 14.330 -38.589 1.00 64.12 165 TRP A N 1
ATOM 1344 C CA . TRP A 1 165 ? 25.073 14.534 -37.294 1.00 64.12 165 TRP A CA 1
ATOM 1345 C C . TRP A 1 165 ? 25.194 13.182 -36.595 1.00 64.12 165 TRP A C 1
ATOM 1347 O O . TRP A 1 165 ? 24.189 12.504 -36.394 1.00 64.12 165 TRP A O 1
ATOM 1357 N N . ASN A 1 166 ? 26.428 12.777 -36.300 1.00 69.56 166 ASN A N 1
ATOM 1358 C CA . ASN A 1 166 ? 26.722 11.579 -35.526 1.00 69.56 166 ASN A CA 1
ATOM 1359 C C . ASN A 1 166 ? 27.284 12.028 -34.182 1.00 69.56 166 ASN A C 1
ATOM 1361 O O . ASN A 1 166 ? 28.312 12.700 -34.146 1.00 69.56 166 ASN A O 1
ATOM 1365 N N . ASP A 1 167 ? 26.594 11.639 -33.118 1.00 68.31 167 ASP A N 1
ATOM 1366 C CA . ASP A 1 167 ? 26.867 12.071 -31.744 1.00 68.31 167 ASP A CA 1
ATOM 1367 C C . ASP A 1 167 ? 27.749 11.087 -30.961 1.00 68.31 167 ASP A C 1
ATOM 1369 O O . ASP A 1 167 ? 28.202 11.348 -29.849 1.00 68.31 167 ASP A O 1
ATOM 1373 N N . GLU A 1 168 ? 27.994 9.920 -31.551 1.00 76.62 168 GLU A N 1
ATOM 1374 C CA . GLU A 1 168 ? 28.811 8.869 -30.964 1.00 76.62 168 GLU A CA 1
ATOM 1375 C C . GLU A 1 168 ? 30.298 9.189 -31.202 1.00 76.62 168 GLU A C 1
ATOM 1377 O O . GLU A 1 168 ? 30.802 9.027 -32.315 1.00 76.62 168 GLU A O 1
ATOM 1382 N N . VAL A 1 169 ? 30.996 9.655 -30.160 1.00 76.56 169 VAL A N 1
ATOM 1383 C CA . VAL A 1 169 ? 32.454 9.865 -30.160 1.00 76.56 169 VAL A CA 1
ATOM 1384 C C . VAL A 1 169 ? 33.119 8.763 -29.339 1.00 76.56 169 VAL A C 1
ATOM 1386 O O . VAL A 1 169 ? 32.765 8.535 -28.179 1.00 76.56 169 VAL A O 1
ATOM 1389 N N . THR A 1 170 ? 34.078 8.070 -29.949 1.00 81.62 170 THR A N 1
ATOM 1390 C CA . THR A 1 170 ? 34.846 7.000 -29.296 1.00 81.62 170 THR A CA 1
ATOM 1391 C C . THR A 1 170 ? 36.068 7.554 -28.557 1.00 81.62 170 THR A C 1
ATOM 1393 O O . THR A 1 170 ? 36.473 8.698 -28.776 1.00 81.62 170 THR A O 1
ATOM 1396 N N . ALA A 1 171 ? 36.664 6.764 -27.661 1.00 82.12 171 ALA A N 1
ATOM 1397 C CA . ALA A 1 171 ? 37.866 7.178 -26.932 1.00 82.12 171 ALA A CA 1
ATOM 1398 C C . ALA A 1 171 ? 39.053 7.431 -27.884 1.00 82.12 171 ALA A C 1
ATOM 1400 O O . ALA A 1 171 ? 39.787 8.406 -27.716 1.00 82.12 171 ALA A O 1
ATOM 1401 N N . GLU A 1 172 ? 39.177 6.613 -28.930 1.00 82.81 172 GLU A N 1
ATOM 1402 C CA . GLU A 1 172 ? 40.184 6.716 -29.988 1.00 82.81 172 GLU A CA 1
ATOM 1403 C C . GLU A 1 172 ? 40.023 8.005 -30.810 1.00 82.81 172 GLU A C 1
ATOM 1405 O O . GLU A 1 172 ? 41.008 8.663 -31.147 1.00 82.81 172 GLU A O 1
ATOM 1410 N N . ASP A 1 173 ? 38.780 8.420 -31.085 1.00 83.00 173 ASP A N 1
ATOM 1411 C CA . ASP A 1 173 ? 38.497 9.683 -31.777 1.00 83.00 173 ASP A CA 1
ATOM 1412 C C . ASP A 1 173 ? 38.930 10.903 -30.942 1.00 83.00 173 ASP A C 1
ATOM 1414 O O . ASP A 1 173 ? 39.447 11.884 -31.488 1.00 83.00 173 ASP A O 1
ATOM 1418 N N . VAL A 1 174 ? 38.747 10.852 -29.615 1.00 83.06 174 VAL A N 1
ATOM 1419 C CA . VAL A 1 174 ? 39.181 11.923 -28.699 1.00 83.06 174 VAL A CA 1
ATOM 1420 C C . VAL A 1 174 ? 40.704 12.006 -28.637 1.00 83.06 174 VAL A C 1
ATOM 1422 O O . VAL A 1 174 ? 41.254 13.110 -28.653 1.00 83.06 174 VAL A O 1
ATOM 1425 N N . GLU A 1 175 ? 41.398 10.871 -28.577 1.00 81.50 175 GLU A N 1
ATOM 1426 C CA . GLU A 1 175 ? 42.862 10.827 -28.572 1.00 81.50 175 GLU A CA 1
ATOM 1427 C C . GLU A 1 175 ? 43.450 11.329 -29.899 1.00 81.50 175 GLU A C 1
ATOM 1429 O O . GLU A 1 175 ? 44.321 12.203 -29.893 1.00 81.50 175 GLU A O 1
ATOM 1434 N N . ALA A 1 176 ? 42.918 10.870 -31.038 1.00 85.38 176 ALA A N 1
ATOM 1435 C CA . ALA A 1 176 ? 43.334 11.336 -32.360 1.00 85.38 176 ALA A CA 1
ATOM 1436 C C . ALA A 1 176 ? 43.165 12.859 -32.505 1.00 85.38 176 ALA A C 1
ATOM 1438 O O . ALA A 1 176 ? 44.055 13.545 -33.021 1.00 85.38 176 ALA A O 1
ATOM 1439 N N . TYR A 1 177 ? 42.056 13.408 -31.996 1.00 83.19 177 TYR A N 1
ATOM 1440 C CA . TYR A 1 177 ? 41.839 14.851 -31.952 1.00 83.19 177 TYR A CA 1
ATOM 1441 C C . TYR A 1 177 ? 42.854 15.560 -31.043 1.00 83.19 177 TYR A C 1
ATOM 1443 O O . TYR A 1 177 ? 43.409 16.582 -31.441 1.00 83.19 177 TYR A O 1
ATOM 1451 N N . ARG A 1 178 ? 43.153 15.019 -29.851 1.00 82.56 178 ARG A N 1
ATOM 1452 C CA . ARG A 1 178 ? 44.172 15.579 -28.940 1.00 82.56 178 ARG A CA 1
ATOM 1453 C C . ARG A 1 178 ? 45.559 15.615 -29.584 1.00 82.56 178 ARG A C 1
ATOM 1455 O O . ARG A 1 178 ? 46.221 16.641 -29.477 1.00 82.56 178 ARG A O 1
ATOM 1462 N N . MET A 1 179 ? 45.969 14.552 -30.282 1.00 80.06 179 MET A N 1
ATOM 1463 C CA . MET A 1 179 ? 47.273 14.479 -30.959 1.00 80.06 179 MET A CA 1
ATOM 1464 C C . MET A 1 179 ? 47.408 15.475 -32.118 1.00 80.06 179 MET A C 1
ATOM 1466 O O . MET A 1 179 ? 48.498 15.975 -32.381 1.00 80.06 179 MET A O 1
ATOM 1470 N N . LYS A 1 180 ? 46.313 15.765 -32.830 1.00 81.50 180 LYS A N 1
ATOM 1471 C CA . LYS A 1 180 ? 46.319 16.646 -34.013 1.00 81.50 180 LYS A CA 1
ATOM 1472 C C . LYS A 1 180 ? 45.914 18.085 -33.734 1.00 81.50 180 LYS A C 1
ATOM 1474 O O . LYS A 1 180 ? 46.020 18.926 -34.632 1.00 81.50 180 LYS A O 1
ATOM 1479 N N . ARG A 1 181 ? 45.433 18.382 -32.526 1.00 82.31 181 ARG A N 1
ATOM 1480 C CA . ARG A 1 181 ? 45.029 19.728 -32.127 1.00 82.31 181 ARG A CA 1
ATOM 1481 C C . ARG A 1 181 ? 46.250 20.640 -32.102 1.00 82.31 181 ARG A C 1
ATOM 1483 O O . ARG A 1 181 ? 47.080 20.575 -31.203 1.00 82.31 181 ARG A O 1
ATOM 1490 N N . ILE A 1 182 ? 46.318 21.538 -33.076 1.00 73.06 182 ILE A N 1
ATOM 1491 C CA . ILE A 1 182 ? 47.335 22.584 -33.116 1.00 73.06 182 ILE A CA 1
ATOM 1492 C C . ILE A 1 182 ? 46.935 23.660 -32.106 1.00 73.06 182 ILE A C 1
ATOM 1494 O O . ILE A 1 182 ? 45.919 24.338 -32.272 1.00 73.06 182 ILE A O 1
ATOM 1498 N N . HIS A 1 183 ? 47.738 23.832 -31.061 1.00 76.00 183 HIS A N 1
ATOM 1499 C CA . HIS A 1 183 ? 47.609 24.974 -30.167 1.00 76.00 183 HIS A CA 1
ATOM 1500 C C . HIS A 1 183 ? 48.149 26.214 -30.882 1.00 76.00 183 HIS A C 1
ATOM 1502 O O . HIS A 1 183 ? 49.324 26.291 -31.224 1.00 76.00 183 HIS A O 1
ATOM 1508 N N . HIS A 1 184 ? 47.271 27.177 -31.170 1.00 71.81 184 HIS A N 1
ATOM 1509 C CA . HIS A 1 184 ? 47.665 28.401 -31.873 1.00 71.81 184 HIS A CA 1
ATOM 1510 C C . HIS A 1 184 ? 48.658 29.256 -31.075 1.00 71.81 184 HIS A C 1
ATOM 1512 O O . HIS A 1 184 ? 49.442 29.961 -31.702 1.00 71.81 184 HIS A O 1
ATOM 1518 N N . ASP A 1 185 ? 48.656 29.121 -29.748 1.00 76.12 185 ASP A N 1
ATOM 1519 C CA . ASP A 1 185 ? 49.522 29.848 -28.814 1.00 76.12 185 ASP A CA 1
ATOM 1520 C C . ASP A 1 185 ? 50.794 29.063 -28.421 1.00 76.12 185 ASP A C 1
ATOM 1522 O O . ASP A 1 185 ? 51.510 29.473 -27.510 1.00 76.12 185 ASP A O 1
ATOM 1526 N N . ASP A 1 186 ? 51.074 27.921 -29.065 1.00 79.44 186 ASP A N 1
ATOM 1527 C CA . ASP A 1 186 ? 52.290 27.142 -28.803 1.00 79.44 186 ASP A CA 1
ATOM 1528 C C . ASP A 1 186 ? 53.497 27.749 -29.553 1.00 79.44 186 ASP A C 1
ATOM 1530 O O . ASP A 1 186 ? 53.503 27.748 -30.789 1.00 79.44 186 ASP A O 1
ATOM 1534 N N . PRO A 1 187 ? 54.542 28.240 -28.855 1.00 78.81 187 PRO A N 1
ATOM 1535 C CA . PRO A 1 187 ? 55.736 28.809 -29.484 1.00 78.81 187 PRO A CA 1
ATOM 1536 C C . PRO A 1 187 ? 56.542 27.800 -30.324 1.00 78.81 187 PRO A C 1
ATOM 1538 O O . PRO A 1 187 ? 57.367 28.210 -31.136 1.00 78.81 187 PRO A O 1
ATOM 1541 N N . MET A 1 188 ? 56.312 26.491 -30.169 1.00 77.62 188 MET A N 1
ATOM 1542 C CA . MET A 1 188 ? 56.933 25.446 -30.998 1.00 77.62 188 MET A CA 1
ATOM 1543 C C . MET A 1 188 ? 56.230 25.242 -32.348 1.00 77.62 188 MET A C 1
ATOM 1545 O O . MET A 1 188 ? 56.765 24.561 -33.224 1.00 77.62 188 MET A O 1
ATOM 1549 N N . LYS A 1 189 ? 55.048 25.836 -32.551 1.00 73.38 189 LYS A N 1
ATOM 1550 C CA . LYS A 1 189 ? 54.234 25.654 -33.760 1.00 73.38 189 LYS A CA 1
ATOM 1551 C C . LYS A 1 189 ? 54.951 26.070 -35.046 1.00 73.38 189 LYS A C 1
ATOM 1553 O O . LYS A 1 189 ? 54.783 25.411 -36.065 1.00 73.38 189 LYS A O 1
ATOM 1558 N N . GLU A 1 190 ? 55.741 27.142 -35.015 1.00 74.19 190 GLU A N 1
ATOM 1559 C CA . GLU A 1 190 ? 56.461 27.649 -36.197 1.00 74.19 190 GLU A CA 1
ATOM 1560 C C . GLU A 1 190 ? 57.616 26.735 -36.645 1.00 74.19 190 GLU A C 1
ATOM 1562 O O . GLU A 1 190 ? 58.118 26.875 -37.759 1.00 74.19 190 GLU A O 1
ATOM 1567 N N . PHE A 1 191 ? 58.022 25.782 -35.800 1.00 73.69 191 PHE A N 1
ATOM 1568 C CA . PHE A 1 191 ? 59.136 24.866 -36.055 1.00 73.69 191 PHE A CA 1
ATOM 1569 C C . PHE A 1 191 ? 58.691 23.468 -36.511 1.00 73.69 191 PHE A C 1
ATOM 1571 O O . PHE A 1 191 ? 59.527 22.680 -36.952 1.00 73.69 191 PHE A O 1
ATOM 1578 N N . LEU A 1 192 ? 57.393 23.157 -36.428 1.00 65.62 192 LEU A N 1
ATOM 1579 C CA . LEU A 1 192 ? 56.808 21.923 -36.951 1.00 65.62 192 LEU A CA 1
ATOM 1580 C C . LEU A 1 192 ? 56.281 22.171 -38.376 1.00 65.62 192 LEU A C 1
ATOM 1582 O O . LEU A 1 192 ? 55.166 22.660 -38.551 1.00 65.62 192 LEU A O 1
ATOM 1586 N N . ASN A 1 193 ? 57.089 21.822 -39.381 1.00 50.16 193 ASN A N 1
ATOM 1587 C CA . ASN A 1 193 ? 56.660 21.633 -40.774 1.00 50.16 193 ASN A CA 1
ATOM 1588 C C . ASN A 1 193 ? 56.654 20.144 -41.116 1.00 50.16 193 ASN A C 1
ATOM 1590 O O . ASN A 1 193 ? 57.696 19.496 -40.868 1.00 50.16 193 ASN A O 1
#

Radius of gyration: 41.49 Å; chains: 1; bounding box: 86×52×111 Å

Foldseek 3Di:
DPPDDDPPDPDDDPVCVVVVDPDFDFDADPVGDTPDRPPPDDDDDPDDPQPDAQPARADWQPDDDDNATGGPQQRDRDPRDHRPGPVNVVVVVVVVVVVVVVVVVVVVVVVVDDPPPPQPADDPPDDDPPPDPDDVVVLVVLLVVVVVVVPPDVDVVPDDPDDDDDPRDHPSNVVSCVVPDDDPPDPCNVVDD

Secondary structure (DSSP, 8-state):
-TTS--TTS--PPPHHHHHT------EE-TTS-EEE----PPPPPSS-TT--STT-SS-TTSEEETTEEE-TTT---STTPPP-HHHHHHHHHHHHHHHHHHHHHHHHHHTTS----------TTPPPPTT----HHHHHHHHHHHHHHHHS---GGG--S---------HHHHHHHHHH---TT-TTGGG--

pLDDT: mean 78.64, std 11.38, range [44.47, 94.69]